Protein AF-0000000086677004 (afdb_homodimer)

Sequence (324 aa):
MQFALRPLTLDDTAAVHDWACLPESRRYQAWGPNTYEQTEEYVRAAVAAPPDRYVFGVLVGGQVVGSAELKLHGPSTGEIAYAVHPRVWGQGVATAAARELLRVGFSVYGRHRVFGTCDPRNVASAAVLRKVGMRYEGRMRGTAYIRDGWRDSDLYAILVDDMQFALRPLTLDDTAAVHDWACLPESRRYQAWGPNTYEQTEEYVRAAVAAPPDRYVFGVLVGGQVVGSAELKLHGPSTGEIAYAVHPRVWGQGVATAAARELLRVGFSVYGRHRVFGTCDPRNVASAAVLRKVGMRYEGRMRGTAYIRDGWRDSDLYAILVDD

Solvent-accessible surface area (backbone atoms only — not comparable to full-atom values): 17124 Å² total; per-residue (Å²): 134,58,70,50,74,42,72,49,52,76,87,43,32,67,50,52,33,69,30,46,42,32,62,80,65,20,71,81,37,74,49,63,56,35,50,69,68,53,31,43,52,49,41,51,49,44,61,64,39,56,98,48,42,47,40,25,28,30,25,52,75,83,36,54,45,31,38,37,33,44,33,52,52,79,81,40,31,31,36,48,50,71,50,61,29,74,90,50,61,94,67,54,54,67,42,53,50,51,45,50,48,49,47,43,37,38,72,72,65,53,23,48,24,39,32,38,70,40,43,75,84,40,57,67,59,51,51,37,46,45,71,68,62,27,41,81,32,35,54,42,74,54,72,42,68,33,94,92,37,69,32,47,28,33,34,31,34,40,48,68,86,105,133,57,72,51,76,43,72,49,50,76,85,42,33,66,50,51,32,70,30,45,42,31,62,79,66,21,71,83,38,74,49,62,54,35,50,70,67,53,32,43,52,49,41,51,47,44,61,64,39,57,95,49,43,45,43,24,28,31,24,52,76,84,36,56,44,33,38,36,34,45,35,51,52,77,81,41,32,30,37,49,51,71,50,62,28,74,90,50,60,94,67,56,53,66,42,53,50,52,44,50,48,50,48,45,38,38,71,73,64,52,22,47,23,38,31,37,68,39,42,76,84,39,57,69,60,50,50,38,47,45,72,67,62,28,41,80,32,35,54,42,74,54,73,42,68,34,94,92,37,70,32,47,29,33,35,31,33,39,46,67,86,106

pLDDT: mean 97.08, std 3.07, range [69.94, 98.94]

Organism: NCBI:txid175570

Nearest PDB structures (foldseek):
  8fv0-assembly1_C  TM=8.745E-01  e=8.301E-14  Staphylococcus aureus
  6vfn-assembly1_A  TM=8.658E-01  e=5.715E-14  Bacillus thuringiensis
  5ix3-assembly1_A  TM=8.289E-01  e=4.187E-14  Staphylococcus aureus
  2zw7-assembly1_B  TM=9.006E-01  e=1.545E-12  Streptomyces verticillus
  3pzj-assembly1_B  TM=8.737E-01  e=1.364E-12  Chromobacterium violaceum

Radius of gyration: 21.81 Å; Cα contacts (8 Å, |Δi|>4): 685; chains: 2; bounding box: 34×59×50 Å

Structure (mmCIF, N/CA/C/O backbone):
data_AF-0000000086677004-model_v1
#
loop_
_entity.id
_entity.type
_entity.pdbx_description
1 polymer N-acetyltransferase
#
loop_
_atom_site.group_PDB
_atom_site.id
_atom_site.type_symbol
_atom_site.label_atom_id
_atom_site.label_alt_id
_atom_site.label_comp_id
_atom_site.label_asym_id
_atom_site.label_entity_id
_atom_site.label_seq_id
_atom_site.pdbx_PDB_ins_code
_atom_site.Cartn_x
_atom_site.Cartn_y
_atom_site.Cartn_z
_atom_site.occupancy
_atom_site.B_iso_or_equiv
_atom_site.auth_seq_id
_atom_site.auth_comp_id
_atom_site.auth_asym_id
_atom_site.auth_atom_id
_atom_site.pdbx_PDB_model_num
ATOM 1 N N . MET A 1 1 ? -3.699 22.734 26.75 1 70 1 MET A N 1
ATOM 2 C CA . MET A 1 1 ? -4.203 23.094 25.422 1 70 1 MET A CA 1
ATOM 3 C C . MET A 1 1 ? -5.312 22.141 25 1 70 1 MET A C 1
ATOM 5 O O . MET A 1 1 ? -5.23 20.938 25.234 1 70 1 MET A O 1
ATOM 9 N N . GLN A 1 2 ? -6.594 22.734 24.641 1 91.81 2 GLN A N 1
ATOM 10 C CA . GLN A 1 2 ? -7.723 21.875 24.312 1 91.81 2 GLN A CA 1
ATOM 11 C C . GLN A 1 2 ? -7.602 21.328 22.891 1 91.81 2 GLN A C 1
ATOM 13 O O . GLN A 1 2 ? -7.562 22.094 21.922 1 91.81 2 GLN A O 1
ATOM 18 N N . PHE A 1 3 ? -7.289 20.141 22.766 1 96.75 3 PHE A N 1
ATOM 19 C CA . PHE A 1 3 ? -7.105 19.422 21.516 1 96.75 3 PHE A CA 1
ATOM 20 C C . PHE A 1 3 ? -8.352 18.625 21.156 1 96.75 3 PHE A C 1
ATOM 22 O O . PHE A 1 3 ? -9 18.047 22.031 1 96.75 3 PHE A O 1
ATOM 29 N N . ALA A 1 4 ? -8.75 18.641 19.812 1 97.69 4 ALA A N 1
ATOM 30 C CA . ALA A 1 4 ? -9.852 17.797 19.359 1 97.69 4 ALA A CA 1
ATOM 31 C C . ALA A 1 4 ? -9.719 17.484 17.875 1 97.69 4 ALA A C 1
ATOM 33 O O . ALA A 1 4 ? -9.016 18.188 17.141 1 97.69 4 ALA A O 1
ATOM 34 N N . LEU A 1 5 ? -10.297 16.359 17.453 1 98.19 5 LEU A N 1
ATOM 35 C CA . LEU A 1 5 ? -10.531 16.062 16.047 1 98.19 5 LEU A CA 1
ATOM 36 C C . LEU A 1 5 ? -12.023 16.016 15.742 1 98.19 5 LEU A C 1
ATOM 38 O O . LEU A 1 5 ? -12.812 15.5 16.531 1 98.19 5 LEU A O 1
ATOM 42 N N . ARG A 1 6 ? -12.391 16.547 14.75 1 98 6 ARG A N 1
ATOM 43 C CA . ARG A 1 6 ? -13.734 16.375 14.227 1 98 6 ARG A C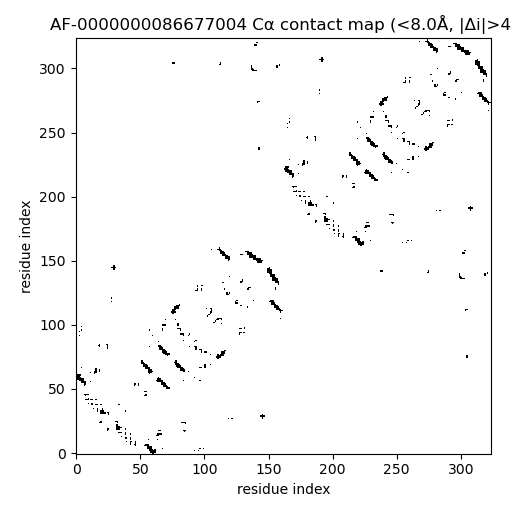A 1
ATOM 44 C C . ARG A 1 6 ? -13.734 16.375 12.703 1 98 6 ARG A C 1
ATOM 46 O O . ARG A 1 6 ? -12.797 16.875 12.078 1 98 6 ARG A O 1
ATOM 53 N N . PRO A 1 7 ? -14.758 15.812 12.102 1 98.25 7 PRO A N 1
ATOM 54 C CA . PRO A 1 7 ? -14.797 15.867 10.641 1 98.25 7 PRO A CA 1
ATOM 55 C C . PRO A 1 7 ? -14.703 17.297 10.094 1 98.25 7 PRO A C 1
ATOM 57 O O . PRO A 1 7 ? -15.266 18.219 10.688 1 98.25 7 PRO A O 1
ATOM 60 N N . LEU A 1 8 ? -14.016 17.469 9 1 98.31 8 LEU A N 1
ATOM 61 C CA . LEU A 1 8 ? -13.977 18.75 8.32 1 98.31 8 LEU A CA 1
ATOM 62 C C . LEU A 1 8 ? -15.359 19.125 7.781 1 98.31 8 LEU A C 1
ATOM 64 O O . LEU A 1 8 ? -16.141 18.25 7.398 1 98.31 8 LEU A O 1
ATOM 68 N N . THR A 1 9 ? -15.625 20.375 7.762 1 98.12 9 THR A N 1
ATOM 69 C CA . THR A 1 9 ? -16.797 20.922 7.086 1 98.12 9 THR A CA 1
ATOM 70 C C . THR A 1 9 ? -16.375 21.969 6.047 1 98.12 9 THR A C 1
ATOM 72 O O . THR A 1 9 ? -15.234 22.422 6.039 1 98.12 9 THR A O 1
ATOM 75 N N . LEU A 1 10 ? -17.297 22.281 5.199 1 98.25 10 LEU A N 1
ATOM 76 C CA . LEU A 1 10 ? -17 23.266 4.164 1 98.25 10 LEU A CA 1
ATOM 77 C C . LEU A 1 10 ? -16.625 24.609 4.781 1 98.25 10 LEU A C 1
ATOM 79 O O . LEU A 1 10 ? -15.844 25.375 4.203 1 98.25 10 LEU A O 1
ATOM 83 N N . ASP A 1 11 ? -17.062 24.859 5.98 1 98.06 11 ASP A N 1
ATOM 84 C CA . ASP A 1 11 ? -16.812 26.125 6.672 1 98.06 11 ASP A CA 1
ATOM 85 C C . ASP A 1 11 ? -15.352 26.203 7.133 1 98.06 11 ASP A C 1
ATOM 87 O O . ASP A 1 11 ? -14.875 27.281 7.516 1 98.06 11 ASP A O 1
ATOM 91 N N . ASP A 1 12 ? -14.625 25.109 6.996 1 98.56 12 ASP A N 1
ATOM 92 C CA . ASP A 1 12 ? -13.242 25.062 7.465 1 98.56 12 ASP A CA 1
ATOM 93 C C . ASP A 1 12 ? -12.281 25.5 6.363 1 98.56 12 ASP A C 1
ATOM 95 O O . ASP A 1 12 ? -11.062 25.547 6.582 1 98.56 12 ASP A O 1
ATOM 99 N N . THR A 1 13 ? -12.789 25.828 5.172 1 98.62 13 THR A N 1
ATOM 100 C CA . THR A 1 13 ? -11.945 26.047 4 1 98.62 13 THR A CA 1
ATOM 101 C C . THR A 1 13 ? -10.922 27.141 4.273 1 98.62 13 THR A C 1
ATOM 103 O O . THR A 1 13 ? -9.734 26.969 3.98 1 98.62 13 THR A O 1
ATOM 106 N N . ALA A 1 14 ? -11.328 28.234 4.859 1 98.56 14 ALA A N 1
ATOM 107 C CA . ALA A 1 14 ? -10.422 29.344 5.129 1 98.56 14 ALA A CA 1
ATOM 108 C C . ALA A 1 14 ? -9.328 28.922 6.109 1 98.56 14 ALA A C 1
ATOM 110 O O . ALA A 1 14 ? -8.156 29.266 5.914 1 98.56 14 ALA A O 1
ATOM 111 N N . ALA A 1 15 ? -9.711 28.297 7.137 1 98.38 15 ALA A N 1
ATOM 112 C CA . ALA A 1 15 ? -8.742 27.844 8.133 1 98.38 15 ALA A CA 1
ATOM 113 C C . ALA A 1 15 ? -7.75 26.859 7.523 1 98.38 15 ALA A C 1
ATOM 115 O O . ALA A 1 15 ? -6.551 26.922 7.801 1 98.38 15 ALA A O 1
ATOM 116 N N . VAL A 1 16 ? -8.25 25.953 6.688 1 98.31 16 VAL A N 1
ATOM 117 C CA . VAL A 1 16 ? -7.387 24.984 6.008 1 98.31 16 VAL A CA 1
ATOM 118 C C . VAL A 1 16 ? -6.426 25.734 5.082 1 98.31 16 VAL A C 1
ATOM 120 O O . VAL A 1 16 ? -5.234 25.406 5.035 1 98.31 16 VAL A O 1
ATOM 123 N N . HIS A 1 17 ? -6.887 26.719 4.414 1 98.38 17 HIS A N 1
ATOM 124 C CA . HIS A 1 17 ? -6.074 27.453 3.451 1 98.38 17 HIS A CA 1
ATOM 125 C C . HIS A 1 17 ? -4.941 28.203 4.148 1 98.38 17 HIS A C 1
ATOM 127 O O . HIS A 1 17 ? -3.879 28.406 3.561 1 98.38 17 HIS A O 1
ATOM 133 N N . ASP A 1 18 ? -5.145 28.562 5.426 1 97.12 18 ASP A N 1
ATOM 134 C CA . ASP A 1 18 ? -4.156 29.328 6.188 1 97.12 18 ASP A CA 1
ATOM 135 C C . ASP A 1 18 ? -2.807 28.609 6.203 1 97.12 18 ASP A C 1
ATOM 137 O O . ASP A 1 18 ? -1.758 29.25 6.246 1 97.12 18 ASP A O 1
ATOM 141 N N . TRP A 1 19 ? -2.861 27.312 6.133 1 95.38 19 TRP A N 1
ATOM 142 C CA . TRP A 1 19 ? -1.58 26.625 6.129 1 95.38 19 TRP A CA 1
ATOM 143 C C . TRP A 1 19 ? -1.32 25.969 4.777 1 95.38 19 TRP A C 1
ATOM 145 O O . TRP A 1 19 ? -0.167 25.766 4.391 1 95.38 19 TRP A O 1
ATOM 155 N N . ALA A 1 20 ? -2.367 25.609 4.039 1 97.12 20 ALA A N 1
ATOM 156 C CA . ALA A 1 20 ? -2.217 24.906 2.762 1 97.12 20 ALA A CA 1
ATOM 157 C C . ALA A 1 20 ? -1.586 25.828 1.712 1 97.12 20 ALA A C 1
ATOM 159 O O . ALA A 1 20 ? -1.09 25.344 0.687 1 97.12 20 ALA A O 1
ATOM 160 N N . CYS A 1 21 ? -1.641 27.141 1.989 1 97.12 21 CYS A N 1
ATOM 161 C CA . CYS A 1 21 ? -1.099 28.109 1.031 1 97.12 21 CYS A CA 1
ATOM 162 C C . CYS A 1 21 ? 0.357 28.422 1.346 1 97.12 21 CYS A C 1
ATOM 164 O O . CYS A 1 21 ? 1.011 29.156 0.602 1 97.12 21 CYS A O 1
ATOM 166 N N . LEU A 1 22 ? 0.868 27.938 2.418 1 96.88 22 LEU A N 1
ATOM 167 C CA . LEU A 1 22 ? 2.217 28.266 2.861 1 96.88 22 LEU A CA 1
ATOM 168 C C . LEU A 1 22 ? 3.248 27.359 2.189 1 96.88 22 LEU A C 1
ATOM 170 O O . LEU A 1 22 ? 3.098 26.141 2.184 1 96.88 22 LEU A O 1
ATOM 174 N N . PRO A 1 23 ? 4.281 27.938 1.686 1 94.75 23 PRO A N 1
ATOM 175 C CA . PRO A 1 23 ? 5.34 27.125 1.077 1 94.75 23 PRO A CA 1
ATOM 176 C C . PRO A 1 23 ? 5.965 26.141 2.059 1 94.75 23 PRO A C 1
ATOM 178 O O . PRO A 1 23 ? 6.359 25.047 1.664 1 94.75 23 PRO A O 1
ATOM 181 N N . GLU A 1 24 ? 6.074 26.5 3.283 1 93.44 24 GLU A N 1
ATOM 182 C CA . GLU A 1 24 ? 6.668 25.656 4.305 1 93.44 24 GLU A CA 1
ATOM 183 C C . GLU A 1 24 ? 5.871 24.359 4.473 1 93.44 24 GLU A C 1
ATOM 185 O O . GLU A 1 24 ? 6.445 23.281 4.676 1 93.44 24 GLU A O 1
ATOM 190 N N . SER A 1 25 ? 4.535 24.5 4.379 1 92.69 25 SER A N 1
ATOM 191 C CA . SER A 1 25 ? 3.656 23.344 4.566 1 92.69 25 SER A CA 1
ATOM 192 C C . SER A 1 25 ? 3.789 22.359 3.416 1 92.69 25 SER A C 1
ATOM 194 O O . SER A 1 25 ? 3.562 21.156 3.594 1 92.69 25 SER A O 1
ATOM 196 N N . ARG A 1 26 ? 4.207 22.797 2.336 1 89.81 26 ARG A N 1
ATOM 197 C CA . ARG A 1 26 ? 4.199 22 1.112 1 89.81 26 ARG A CA 1
ATOM 198 C C . ARG A 1 26 ? 5.57 21.391 0.849 1 89.81 26 ARG A C 1
ATOM 200 O O . ARG A 1 26 ? 5.738 20.609 -0.092 1 89.81 26 ARG A O 1
ATOM 207 N N . ARG A 1 27 ? 6.527 21.656 1.59 1 91 27 ARG A N 1
ATOM 208 C CA . ARG A 1 27 ? 7.922 21.344 1.289 1 91 27 ARG A CA 1
ATOM 209 C C . ARG A 1 27 ? 8.07 19.891 0.866 1 91 27 ARG A C 1
ATOM 211 O O . ARG A 1 27 ? 8.773 19.578 -0.104 1 91 27 ARG A O 1
ATOM 218 N N . TYR A 1 28 ? 7.434 19.031 1.51 1 92.88 28 TYR A N 1
ATOM 219 C CA . TYR A 1 28 ? 7.613 17.609 1.24 1 92.88 28 TYR A CA 1
ATOM 220 C C . TYR A 1 28 ? 6.336 16.984 0.68 1 92.88 28 TYR A C 1
ATOM 222 O O . TYR A 1 28 ? 6.176 15.766 0.678 1 92.88 28 TYR A O 1
ATOM 230 N N . GLN A 1 29 ? 5.434 17.844 0.301 1 92.81 29 GLN A N 1
ATOM 231 C CA . GLN A 1 29 ? 4.129 17.375 -0.143 1 92.81 29 GLN A CA 1
ATOM 232 C C . GLN A 1 29 ? 4.012 17.422 -1.664 1 92.81 29 GLN A C 1
ATOM 234 O O . GLN A 1 29 ? 4.691 18.219 -2.318 1 92.81 29 GLN A O 1
ATOM 239 N N . ALA A 1 30 ? 3.141 16.609 -2.201 1 90.94 30 ALA A N 1
ATOM 240 C CA . ALA A 1 30 ? 2.883 16.578 -3.639 1 90.94 30 ALA A CA 1
ATOM 241 C C . ALA A 1 30 ? 1.909 17.672 -4.043 1 90.94 30 ALA A C 1
ATOM 243 O O . ALA A 1 30 ? 1.642 17.875 -5.23 1 90.94 30 ALA A O 1
ATOM 244 N N . TRP A 1 31 ? 1.447 18.406 -3.035 1 90.69 31 TRP A N 1
ATOM 245 C CA . TRP A 1 31 ? 0.466 19.453 -3.295 1 90.69 31 TRP A CA 1
ATOM 246 C C . TRP A 1 31 ? 1 20.812 -2.869 1 90.69 31 TRP A C 1
ATOM 248 O O . TRP A 1 31 ? 1.98 20.906 -2.125 1 90.69 31 TRP A O 1
ATOM 258 N N . GLY A 1 32 ? 0.319 21.797 -3.416 1 89.19 32 GLY A N 1
ATOM 259 C CA . GLY A 1 32 ? 0.535 23.156 -2.939 1 89.19 32 GLY A CA 1
ATOM 260 C C . GLY A 1 32 ? 1.744 23.812 -3.564 1 89.19 32 GLY A C 1
ATOM 261 O O . GLY A 1 32 ? 2.402 23.234 -4.43 1 89.19 32 GLY A O 1
ATOM 262 N N . PRO A 1 33 ? 2.002 24.969 -2.957 1 95.12 33 PRO A N 1
ATOM 263 C CA . PRO A 1 33 ? 1.089 25.828 -2.195 1 95.12 33 PRO A CA 1
ATOM 264 C C . PRO A 1 33 ? -0.239 26.047 -2.912 1 95.12 33 PRO A C 1
ATOM 266 O O . PRO A 1 33 ? -0.252 26.453 -4.078 1 95.12 33 PRO A O 1
ATOM 269 N N . ASN A 1 34 ? -1.269 25.844 -2.156 1 97.5 34 ASN A N 1
ATOM 270 C CA . ASN A 1 34 ? -2.59 25.844 -2.775 1 97.5 34 ASN A CA 1
ATOM 271 C C . ASN A 1 34 ? -3.104 27.266 -2.996 1 97.5 34 ASN A C 1
ATOM 273 O O . ASN A 1 34 ? -2.896 28.141 -2.158 1 97.5 34 ASN A O 1
ATOM 277 N N . THR A 1 35 ? -3.76 27.484 -4.113 1 98.12 35 THR A N 1
ATOM 278 C CA . THR A 1 35 ? -4.691 28.609 -4.215 1 98.12 35 THR A CA 1
ATOM 279 C C . THR A 1 35 ? -5.926 28.375 -3.35 1 98.12 35 THR A C 1
ATOM 281 O O . THR A 1 35 ? -6.129 27.266 -2.846 1 98.12 35 THR A O 1
ATOM 284 N N . TYR A 1 36 ? -6.637 29.453 -3.137 1 98.31 36 TYR A N 1
ATOM 285 C CA . TYR A 1 36 ? -7.852 29.266 -2.352 1 98.31 36 TYR A CA 1
ATOM 286 C C . TYR A 1 36 ? -8.789 28.266 -3.014 1 98.31 36 TYR A C 1
ATOM 288 O O . TYR A 1 36 ? -9.406 27.438 -2.336 1 98.31 36 TYR A O 1
ATOM 296 N N . GLU A 1 37 ? -8.852 28.344 -4.367 1 98.38 37 GLU A N 1
ATOM 297 C CA . GLU A 1 37 ? -9.695 27.422 -5.133 1 98.38 37 GLU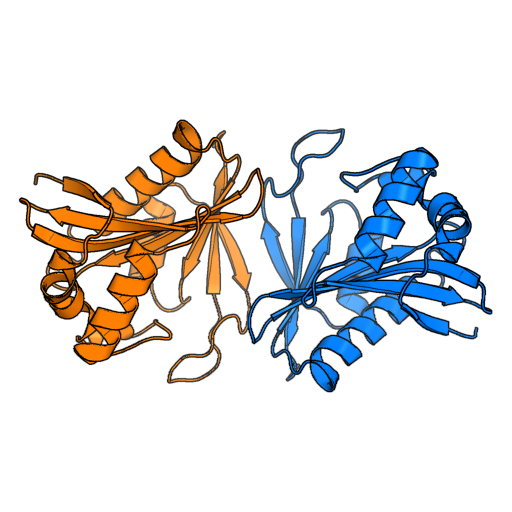 A CA 1
ATOM 298 C C . GLU A 1 37 ? -9.242 25.969 -4.945 1 98.38 37 GLU A C 1
ATOM 300 O O . GLU A 1 37 ? -10.07 25.078 -4.789 1 98.38 37 GLU A O 1
ATOM 305 N N . GLN A 1 38 ? -8.016 25.766 -4.961 1 98.06 38 GLN A N 1
ATOM 306 C CA . GLN A 1 38 ? -7.465 24.422 -4.75 1 98.06 38 GLN A CA 1
ATOM 307 C C . GLN A 1 38 ? -7.781 23.922 -3.346 1 98.06 38 GLN A C 1
ATOM 309 O O . GLN A 1 38 ? -8.07 22.734 -3.158 1 98.06 38 GLN A O 1
ATOM 314 N N . THR A 1 39 ? -7.684 24.797 -2.357 1 98.44 39 THR A N 1
ATOM 315 C CA . THR A 1 39 ? -8.047 24.438 -0.995 1 98.44 39 THR A CA 1
ATOM 316 C C . THR A 1 39 ? -9.531 24.094 -0.909 1 98.44 39 THR A C 1
ATOM 318 O O . THR A 1 39 ? -9.906 23.109 -0.26 1 98.44 39 THR A O 1
ATOM 321 N N . GLU A 1 40 ? -10.312 24.891 -1.552 1 98.5 40 GLU A N 1
ATOM 322 C CA . GLU A 1 40 ? -11.75 24.609 -1.592 1 98.5 40 GLU A CA 1
ATOM 323 C C . GLU A 1 40 ? -12.023 23.219 -2.172 1 98.5 40 GLU A C 1
ATOM 325 O O . GLU A 1 40 ? -12.844 22.469 -1.634 1 98.5 40 GLU A O 1
ATOM 330 N N . GLU A 1 41 ? -11.375 22.938 -3.236 1 98.31 41 GLU A N 1
ATOM 331 C CA . GLU A 1 41 ? -11.531 21.641 -3.871 1 98.31 41 GLU A CA 1
ATOM 332 C C . GLU A 1 41 ? -11.125 20.5 -2.926 1 98.31 41 GLU A C 1
ATOM 334 O O . GLU A 1 41 ? -11.797 19.469 -2.857 1 98.31 41 GLU A O 1
ATOM 339 N N . TYR A 1 42 ? -10.094 20.703 -2.277 1 97.88 42 TYR A N 1
ATOM 340 C CA . TYR A 1 42 ? -9.625 19.719 -1.316 1 97.88 42 TYR A CA 1
ATOM 341 C C . TYR A 1 42 ? -10.664 19.484 -0.224 1 97.88 42 TYR A C 1
ATOM 343 O O . TYR A 1 42 ? -11.008 18.344 0.077 1 97.88 42 TYR A O 1
ATOM 351 N N . VAL A 1 43 ? -11.102 20.578 0.381 1 98.69 43 VAL A N 1
ATOM 352 C CA . VAL A 1 43 ? -12.039 20.469 1.489 1 98.69 43 VAL A CA 1
ATOM 353 C C . VAL A 1 43 ? -13.336 19.828 1.005 1 98.69 43 VAL A C 1
ATOM 355 O O . VAL A 1 43 ? -13.906 18.969 1.689 1 98.69 43 VAL A O 1
ATOM 358 N N . ARG A 1 44 ? -13.781 20.219 -0.155 1 98.62 44 ARG A N 1
ATOM 359 C CA . ARG A 1 44 ? -14.969 19.609 -0.735 1 98.62 44 ARG A CA 1
ATOM 360 C C . ARG A 1 44 ? -14.789 18.094 -0.907 1 98.62 44 ARG A C 1
ATOM 362 O O . ARG A 1 44 ? -15.68 17.312 -0.564 1 98.62 44 ARG A O 1
ATOM 369 N N . ALA A 1 45 ? -13.688 17.703 -1.421 1 98.12 45 ALA A N 1
ATOM 370 C CA . ALA A 1 45 ? -13.391 16.281 -1.616 1 98.12 45 ALA A CA 1
ATOM 371 C C . ALA A 1 45 ? -13.32 15.555 -0.281 1 98.12 45 ALA A C 1
ATOM 373 O O . ALA A 1 45 ? -13.75 14.398 -0.177 1 98.12 45 ALA A O 1
ATOM 374 N N . ALA A 1 46 ? -12.758 16.234 0.725 1 98.06 46 ALA A N 1
ATOM 375 C CA . ALA A 1 46 ? -12.641 15.648 2.059 1 98.06 46 ALA A CA 1
ATOM 376 C C . ALA A 1 46 ? -14.008 15.414 2.682 1 98.06 46 ALA A C 1
ATOM 378 O O . ALA A 1 46 ? -14.258 14.359 3.268 1 98.06 46 ALA A O 1
ATOM 379 N N . VAL A 1 47 ? -14.844 16.359 2.531 1 98.06 47 VAL A N 1
ATOM 380 C CA . VAL A 1 47 ? -16.188 16.297 3.096 1 98.06 47 VAL A CA 1
ATOM 381 C C . VAL A 1 47 ? -17 15.227 2.37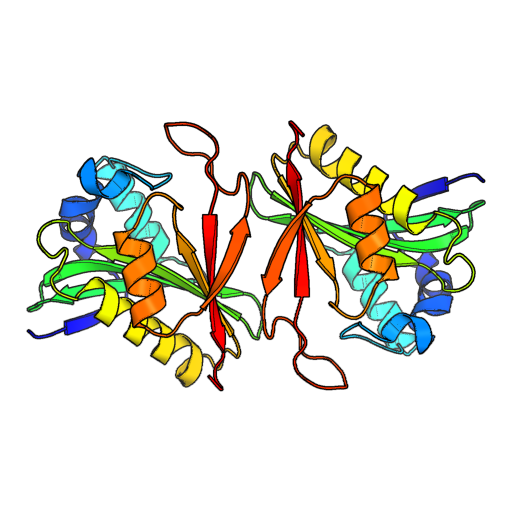9 1 98.06 47 VAL A C 1
ATOM 383 O O . VAL A 1 47 ? -17.812 14.539 2.998 1 98.06 47 VAL A O 1
ATOM 386 N N . ALA A 1 48 ? -16.719 15.031 1.135 1 98 48 ALA A N 1
ATOM 387 C CA . ALA A 1 48 ? -17.453 14.086 0.312 1 98 48 ALA A CA 1
ATOM 388 C C . ALA A 1 48 ? -16.688 12.773 0.163 1 98 48 ALA A C 1
ATOM 390 O O . ALA A 1 48 ? -16.938 12 -0.77 1 98 48 ALA A O 1
ATOM 391 N N . ALA A 1 49 ? -15.773 12.523 1.003 1 97.06 49 ALA A N 1
ATOM 392 C CA . ALA A 1 49 ? -14.867 11.383 0.869 1 97.06 49 ALA A CA 1
ATOM 393 C C . ALA A 1 49 ? -15.633 10.062 0.948 1 97.06 49 ALA A C 1
ATOM 395 O O . ALA A 1 49 ? -16.656 9.977 1.624 1 97.06 49 ALA A O 1
ATOM 396 N N . PRO A 1 50 ? -15.141 9.07 0.24 1 96 50 PRO A N 1
ATOM 397 C CA . PRO A 1 50 ? -15.758 7.75 0.373 1 96 50 PRO A CA 1
ATOM 398 C C . PRO A 1 50 ? -15.625 7.18 1.784 1 96 50 PRO A C 1
ATOM 400 O O . PRO A 1 50 ? -14.867 7.707 2.602 1 96 50 PRO A O 1
ATOM 403 N N . PRO A 1 51 ? -16.359 6.121 2.08 1 95.94 51 PRO A N 1
ATOM 404 C CA . PRO A 1 51 ? -16.469 5.625 3.453 1 95.94 51 PRO A CA 1
ATOM 405 C C . PRO A 1 51 ? -15.156 5.043 3.98 1 95.94 51 PRO A C 1
ATOM 407 O O . PRO A 1 51 ? -15.047 4.75 5.172 1 95.94 51 PRO A O 1
ATOM 410 N N . ASP A 1 52 ? -14.156 4.844 3.143 1 97.25 52 ASP A N 1
ATOM 411 C CA . ASP A 1 52 ? -12.883 4.305 3.609 1 97.25 52 ASP A CA 1
ATOM 412 C C . ASP A 1 52 ? -11.859 5.414 3.814 1 97.25 52 ASP A C 1
ATOM 414 O O . ASP A 1 52 ? -10.68 5.145 4.047 1 97.25 52 ASP A O 1
ATOM 418 N N . ARG A 1 53 ? -12.297 6.648 3.676 1 98.38 53 ARG A N 1
ATOM 419 C CA . ARG A 1 53 ? -11.438 7.812 3.85 1 98.38 53 ARG A CA 1
ATOM 420 C C . ARG A 1 53 ? -12.062 8.82 4.809 1 98.38 53 ARG A C 1
ATOM 422 O O . ARG A 1 53 ? -13.109 9.398 4.508 1 98.38 53 ARG A O 1
ATOM 429 N N . TYR A 1 54 ? -11.406 9.055 5.953 1 98.5 54 TYR A N 1
ATOM 430 C CA . TYR A 1 54 ? -11.891 9.969 6.98 1 98.5 54 TYR A CA 1
ATOM 431 C C . TYR A 1 54 ? -10.93 11.141 7.16 1 98.5 54 TYR A C 1
ATOM 433 O O . TYR A 1 54 ? -9.758 10.953 7.477 1 98.5 54 TYR A O 1
ATOM 441 N N . VAL A 1 55 ? -11.438 12.336 6.965 1 98.69 55 VAL A N 1
ATOM 442 C CA . VAL A 1 55 ? -10.617 13.531 7.082 1 98.69 55 VAL A CA 1
ATOM 443 C C . VAL A 1 55 ? -11.148 14.414 8.211 1 98.69 55 VAL A C 1
ATOM 445 O O . VAL A 1 55 ? -12.336 14.773 8.227 1 98.69 55 VAL A O 1
ATOM 448 N N . PHE A 1 56 ? -10.273 14.758 9.086 1 98.69 56 PHE A N 1
ATOM 449 C CA . PHE A 1 56 ? -10.617 15.523 10.281 1 98.69 56 PHE A CA 1
ATOM 450 C C . PHE A 1 56 ? -9.906 16.875 10.273 1 98.69 56 PHE A C 1
ATOM 452 O O . PHE A 1 56 ? -8.797 17 9.758 1 98.69 56 PHE A O 1
ATOM 459 N N . GLY A 1 57 ? -10.602 17.844 10.828 1 98.69 57 GLY A N 1
ATOM 460 C CA . GLY A 1 57 ? -9.898 19.031 11.289 1 98.69 57 GLY A CA 1
ATOM 461 C C . GLY A 1 57 ? -9.211 18.828 12.625 1 98.69 57 GLY A C 1
ATOM 462 O O . GLY A 1 57 ? -9.773 18.203 13.531 1 98.69 57 GLY A O 1
ATOM 463 N N . VAL A 1 58 ? -7.996 19.297 12.664 1 98.75 58 VAL A N 1
ATOM 464 C CA . VAL A 1 58 ? -7.262 19.328 13.93 1 98.75 58 VAL A CA 1
ATOM 465 C C . VAL A 1 58 ? -7.512 20.656 14.633 1 98.75 58 VAL A C 1
ATOM 467 O O . VAL A 1 58 ? -7.141 21.719 14.125 1 98.75 58 VAL A O 1
ATOM 470 N N . LEU A 1 59 ? -8.094 20.562 15.836 1 98.44 59 LEU A N 1
ATOM 471 C CA . LEU A 1 59 ? -8.477 21.781 16.531 1 98.44 59 LEU A CA 1
ATOM 472 C C . LEU A 1 59 ? -7.629 21.969 17.797 1 98.44 59 LEU A C 1
ATOM 474 O O . LEU A 1 59 ? -7.414 21.016 18.547 1 98.44 59 LEU A O 1
ATOM 478 N N . VAL A 1 60 ? -7.102 23.109 17.891 1 97.56 60 VAL A N 1
ATOM 479 C CA . VAL A 1 60 ? -6.469 23.578 19.125 1 97.56 60 VAL A CA 1
ATOM 480 C C . VAL A 1 60 ? -7.148 24.859 19.594 1 97.56 60 VAL A C 1
ATOM 482 O O . VAL A 1 60 ? -7.234 25.828 18.859 1 97.56 60 VAL A O 1
ATOM 485 N N . GLY A 1 61 ? -7.676 24.844 20.797 1 95.88 61 GLY A N 1
ATOM 486 C CA . GLY A 1 61 ? -8.406 26 21.297 1 95.88 61 GLY A CA 1
ATOM 487 C C . GLY A 1 61 ? -9.617 26.344 20.453 1 95.88 61 GLY A C 1
ATOM 488 O O . GLY A 1 61 ? -9.898 27.516 20.219 1 95.88 61 GLY A O 1
ATOM 489 N N . GLY A 1 62 ? -10.164 25.328 19.812 1 95.69 62 GLY A N 1
ATOM 490 C CA . GLY A 1 62 ? -11.383 25.516 19.031 1 95.69 62 GLY A CA 1
ATOM 491 C C . GLY A 1 62 ? -11.109 25.953 17.609 1 95.69 62 GLY A C 1
ATOM 492 O O . GLY A 1 62 ? -12.031 26.062 16.797 1 95.69 62 GLY A O 1
ATOM 493 N N . GLN A 1 63 ? -9.836 26.172 17.328 1 96.62 63 GLN A N 1
ATOM 494 C CA . GLN A 1 63 ? -9.469 26.625 15.984 1 96.62 63 GLN A CA 1
ATOM 495 C C . GLN A 1 63 ? -8.867 25.469 15.172 1 96.62 63 GLN A C 1
ATOM 497 O O . GLN A 1 63 ? -8.062 24.703 15.688 1 96.62 63 GLN A O 1
ATOM 502 N N . VAL A 1 64 ? -9.312 25.406 13.93 1 98.38 64 VAL A N 1
ATOM 503 C CA . VAL A 1 64 ? -8.719 24.422 13.031 1 98.38 64 VAL A CA 1
ATOM 504 C C . VAL A 1 64 ? -7.312 24.859 12.633 1 98.38 64 VAL A C 1
ATOM 506 O O . VAL A 1 64 ? -7.133 25.891 12 1 98.38 64 VAL A O 1
ATOM 509 N N . VAL A 1 65 ? -6.348 24.062 13.016 1 98.19 65 VAL A N 1
ATOM 510 C CA . VAL A 1 65 ? -4.957 24.422 12.766 1 98.19 65 VAL A CA 1
ATOM 511 C C . VAL A 1 65 ? -4.277 23.344 11.922 1 98.19 65 VAL A C 1
ATOM 513 O O . VAL A 1 65 ? -3.053 23.328 11.797 1 98.19 65 VAL A O 1
ATOM 516 N N . GLY A 1 66 ? -5.023 22.359 11.375 1 98.06 66 GLY A N 1
ATOM 517 C CA . GLY A 1 66 ? -4.492 21.281 10.57 1 98.06 66 GLY A CA 1
ATOM 518 C C . GLY A 1 66 ? -5.559 20.297 10.102 1 98.06 66 GLY A C 1
ATOM 519 O O . GLY A 1 66 ? -6.754 20.531 10.305 1 98.06 66 GLY A O 1
ATOM 520 N N . SER A 1 67 ? -5.109 19.312 9.445 1 98.25 67 SER A N 1
ATOM 521 C CA . SER A 1 67 ? -5.961 18.203 9.047 1 98.25 67 SER A CA 1
ATOM 522 C C . SER A 1 67 ? -5.293 16.859 9.344 1 98.25 67 SER A C 1
ATOM 524 O O . SER A 1 67 ? -4.062 16.781 9.406 1 98.25 67 SER A O 1
ATOM 526 N N . ALA A 1 68 ? -6.078 15.898 9.641 1 98.62 68 ALA A N 1
ATOM 527 C CA . ALA A 1 68 ? -5.668 14.516 9.898 1 98.62 68 ALA A CA 1
ATOM 528 C C . ALA A 1 68 ? -6.543 13.531 9.125 1 98.62 68 ALA A C 1
ATOM 530 O O . ALA A 1 68 ? -7.758 13.727 9.016 1 98.62 68 ALA A O 1
ATOM 531 N N . GLU A 1 69 ? -5.922 12.523 8.609 1 98.81 69 GLU A N 1
ATOM 532 C CA . GLU A 1 69 ? -6.652 11.594 7.75 1 98.81 69 GLU A CA 1
ATOM 533 C C . GLU A 1 69 ? -6.383 10.148 8.156 1 98.81 69 GLU A C 1
ATOM 535 O O . GLU A 1 69 ? -5.246 9.781 8.445 1 98.81 69 GLU A O 1
ATOM 540 N N . LEU A 1 70 ? -7.441 9.344 8.273 1 98.88 70 LEU A N 1
ATOM 541 C CA . LEU A 1 70 ? -7.41 7.887 8.375 1 98.88 70 LEU A CA 1
ATOM 542 C C . LEU A 1 70 ? -8 7.238 7.129 1 98.88 70 LEU A C 1
ATOM 544 O O . LEU A 1 70 ? -9.18 7.422 6.828 1 98.88 70 LEU A O 1
ATOM 548 N N . LYS A 1 71 ? -7.195 6.566 6.379 1 98.75 71 LYS A N 1
ATOM 549 C CA . LYS A 1 71 ? -7.645 5.801 5.223 1 98.75 71 LYS A CA 1
ATOM 550 C C . LYS A 1 71 ? -7.625 4.301 5.508 1 98.75 71 LYS A C 1
ATOM 552 O O . LYS A 1 71 ? -6.625 3.771 6 1 98.75 71 LYS A O 1
ATOM 557 N N . LEU A 1 72 ? -8.727 3.68 5.262 1 98.44 72 LEU A N 1
ATOM 558 C CA . LEU A 1 72 ? -8.828 2.244 5.508 1 98.44 72 LEU A CA 1
ATOM 559 C C . LEU A 1 72 ? -8.469 1.454 4.25 1 98.44 72 LEU A C 1
ATOM 561 O O . LEU A 1 72 ? -8.977 1.748 3.166 1 98.44 72 LEU A O 1
ATOM 565 N N . HIS A 1 73 ? -7.539 0.533 4.398 1 96.44 73 HIS A N 1
ATOM 566 C CA . HIS A 1 73 ? -7.141 -0.398 3.35 1 96.44 73 HIS A CA 1
ATOM 567 C C . HIS A 1 73 ? -7.617 -1.814 3.66 1 96.44 73 HIS A C 1
ATOM 569 O O . HIS A 1 73 ? -6.969 -2.537 4.422 1 96.44 73 HIS A O 1
ATOM 575 N N . GLY A 1 74 ? -8.703 -2.221 2.996 1 93.81 74 GLY A N 1
ATOM 576 C CA . GLY A 1 74 ? -9.25 -3.533 3.307 1 93.81 74 GLY A CA 1
ATOM 577 C C . GLY A 1 74 ? -9.734 -3.652 4.738 1 93.81 74 GLY A C 1
ATOM 578 O O . GLY A 1 74 ? -10.086 -2.65 5.367 1 93.81 74 GLY A O 1
ATOM 579 N N . PRO A 1 75 ? -9.766 -4.895 5.199 1 94.81 75 PRO A N 1
ATOM 580 C CA . PRO A 1 75 ? -10.398 -5.129 6.5 1 94.81 75 PRO A CA 1
ATOM 581 C C . PRO A 1 75 ? -9.422 -4.965 7.664 1 94.81 75 PRO A C 1
ATOM 583 O O . PRO A 1 75 ? -9.844 -4.902 8.82 1 94.81 75 PRO A O 1
ATOM 586 N N . SER A 1 76 ? -8.172 -4.848 7.426 1 97.75 76 SER A N 1
ATOM 587 C CA . SER A 1 76 ? -7.281 -5.043 8.562 1 97.75 76 SER A CA 1
ATOM 588 C C . SER A 1 76 ? -6.301 -3.883 8.703 1 97.75 76 SER A C 1
ATOM 590 O O . SER A 1 76 ? -5.629 -3.754 9.727 1 97.75 76 SER A O 1
ATOM 592 N N . THR A 1 77 ? -6.262 -3.014 7.707 1 98.62 77 THR A N 1
ATOM 593 C CA . THR A 1 77 ? -5.148 -2.068 7.695 1 98.62 77 THR A CA 1
ATOM 594 C C . THR A 1 77 ? -5.66 -0.635 7.57 1 98.62 77 THR A C 1
ATOM 596 O O . THR A 1 77 ? -6.582 -0.364 6.801 1 98.62 77 THR A O 1
ATOM 599 N N . GLY A 1 78 ? -5.125 0.265 8.359 1 98.81 78 GLY A N 1
ATOM 600 C CA . GLY A 1 78 ? -5.336 1.698 8.227 1 98.81 78 GLY A CA 1
ATOM 601 C C . GLY A 1 78 ? -4.07 2.457 7.879 1 98.81 78 GLY A C 1
ATOM 602 O O . GLY A 1 78 ? -2.961 1.978 8.133 1 98.81 78 GLY A O 1
ATOM 603 N N . GLU A 1 79 ? -4.211 3.596 7.27 1 98.94 79 GLU A N 1
ATOM 604 C CA . GLU A 1 79 ? -3.148 4.551 6.961 1 98.94 79 GLU A CA 1
ATOM 605 C C . GLU A 1 79 ? -3.449 5.922 7.559 1 98.94 79 GLU A C 1
ATOM 607 O O . GLU A 1 79 ? -4.574 6.414 7.461 1 98.94 79 GLU A O 1
ATOM 612 N N . ILE A 1 80 ? -2.465 6.52 8.188 1 98.88 80 ILE A N 1
ATOM 613 C CA . ILE A 1 80 ? -2.715 7.824 8.789 1 98.88 80 ILE A CA 1
ATOM 614 C C . ILE A 1 80 ? -1.847 8.883 8.109 1 98.88 80 ILE A C 1
ATOM 616 O O . ILE A 1 80 ? -0.757 8.57 7.613 1 98.88 80 ILE A O 1
ATOM 620 N N . ALA A 1 81 ? -2.299 10.078 8.031 1 98.25 81 ALA A N 1
ATOM 621 C CA . ALA A 1 81 ? -1.617 11.281 7.551 1 98.25 81 ALA A CA 1
ATOM 622 C C . ALA A 1 81 ? -2.111 12.523 8.289 1 98.25 81 ALA A C 1
ATOM 624 O O . ALA A 1 81 ? -3.227 12.539 8.812 1 98.25 81 ALA A O 1
ATOM 625 N N . TYR A 1 82 ? -1.27 13.523 8.344 1 97.38 82 TYR A N 1
ATOM 626 C CA . TYR A 1 82 ? -1.656 14.773 8.984 1 97.38 82 TYR A CA 1
ATOM 627 C C . TYR A 1 82 ? -0.786 15.922 8.508 1 97.38 82 TYR A C 1
ATOM 629 O O . TYR A 1 82 ? 0.351 15.719 8.078 1 97.38 82 TYR A O 1
ATOM 637 N N . ALA A 1 83 ? -1.316 17.047 8.516 1 96.38 83 ALA A N 1
ATOM 638 C CA . ALA A 1 83 ? -0.67 18.328 8.258 1 96.38 83 ALA A CA 1
ATOM 639 C C . ALA A 1 83 ? -1.171 19.406 9.227 1 96.38 83 ALA A C 1
ATOM 641 O O . ALA A 1 83 ? -2.379 19.578 9.398 1 96.38 83 ALA A O 1
ATOM 642 N N . VAL A 1 84 ? -0.242 20.062 9.859 1 97.06 84 VAL A N 1
ATOM 643 C CA . VAL A 1 84 ? -0.646 21.094 10.805 1 97.06 84 VAL A CA 1
ATOM 644 C C . VAL A 1 84 ? 0.033 22.422 10.438 1 97.06 84 VAL A C 1
ATOM 646 O O . VAL A 1 84 ? 1.105 22.422 9.836 1 97.06 84 VAL A O 1
ATOM 649 N N . HIS A 1 85 ? -0.561 23.469 10.82 1 97.31 85 HIS A N 1
ATOM 650 C CA . HIS A 1 85 ? -0.035 24.812 10.602 1 97.31 85 HIS A CA 1
ATOM 651 C C . HIS A 1 85 ? 1.365 24.969 11.188 1 97.31 85 HIS A C 1
ATOM 653 O O . HIS A 1 85 ? 1.608 24.562 12.328 1 97.31 85 HIS A O 1
ATOM 659 N N . PRO A 1 86 ? 2.252 25.578 10.398 1 96.88 86 PRO A N 1
ATOM 660 C CA . PRO A 1 86 ? 3.621 25.75 10.891 1 96.88 86 PRO A CA 1
ATOM 661 C C . PRO A 1 86 ? 3.674 26.484 12.227 1 96.88 86 PRO A C 1
ATOM 663 O O . PRO A 1 86 ? 4.582 26.25 13.031 1 96.88 86 PRO A O 1
ATOM 666 N N . ARG A 1 87 ? 2.732 27.281 12.516 1 96.06 87 ARG A N 1
ATOM 667 C CA . ARG A 1 87 ? 2.752 28.078 13.734 1 96.06 87 ARG A CA 1
ATOM 668 C C . ARG A 1 87 ? 2.621 27.203 14.977 1 96.06 87 ARG A C 1
ATOM 670 O O . ARG A 1 87 ? 2.891 27.641 16.094 1 96.06 87 ARG A O 1
ATOM 677 N N . VAL A 1 88 ? 2.178 25.969 14.836 1 96.19 88 VAL A N 1
ATOM 678 C CA . VAL A 1 88 ? 2.004 25.094 15.992 1 96.19 88 VAL A CA 1
ATOM 679 C C . VAL A 1 88 ? 3 23.938 15.914 1 96.19 88 VAL A C 1
ATOM 681 O O . VAL A 1 88 ? 2.865 22.953 16.641 1 96.19 88 VAL A O 1
ATOM 684 N N . TRP A 1 89 ? 3.971 24.016 15 1 95.31 89 TRP A N 1
ATOM 685 C CA . TRP A 1 89 ? 5.02 23 14.945 1 95.31 89 TRP A CA 1
ATOM 686 C C . TRP A 1 89 ? 5.809 22.969 16.25 1 95.31 89 TRP A C 1
ATOM 688 O O . TRP A 1 89 ? 6.047 24.016 16.875 1 95.31 89 TRP A O 1
ATOM 698 N N . GLY A 1 90 ? 6.184 21.766 16.609 1 94.62 90 GLY A N 1
ATOM 699 C CA . GLY A 1 90 ? 7.02 21.609 17.797 1 94.62 90 GLY A CA 1
ATOM 700 C C . GLY A 1 90 ? 6.238 21.703 19.094 1 94.62 90 GLY A C 1
ATOM 701 O O . GLY A 1 90 ? 6.828 21.797 20.172 1 94.62 90 GLY A O 1
ATOM 702 N N . GLN A 1 91 ? 4.938 21.688 18.969 1 96.06 91 GLN A N 1
ATOM 703 C CA . GLN A 1 91 ? 4.109 21.875 20.156 1 96.06 91 GLN A CA 1
ATOM 704 C C . GLN A 1 91 ? 3.334 20.594 20.484 1 96.06 91 GLN A C 1
ATOM 706 O O . GLN A 1 91 ? 2.449 20.609 21.344 1 96.06 91 GLN A O 1
ATOM 711 N N . GLY A 1 92 ? 3.557 19.531 19.766 1 97.31 92 GLY A N 1
ATOM 712 C CA . GLY A 1 92 ? 2.947 18.234 20.062 1 97.31 92 GLY A CA 1
ATOM 713 C C . GLY A 1 92 ? 1.594 18.047 19.406 1 97.31 92 GLY A C 1
ATOM 714 O O . GLY A 1 92 ? 0.921 17.047 19.641 1 97.31 92 GLY A O 1
ATOM 715 N N . VAL A 1 93 ? 1.159 18.953 18.531 1 98.12 93 VAL A N 1
ATOM 716 C CA . VAL A 1 93 ? -0.174 18.938 17.938 1 98.12 93 VAL A CA 1
ATOM 717 C C . VAL A 1 93 ? -0.284 17.766 16.953 1 98.12 93 VAL A C 1
ATOM 719 O O . VAL A 1 93 ? -1.258 17.016 16.969 1 98.12 93 VAL A O 1
ATOM 722 N N . ALA A 1 94 ? 0.715 17.625 16.141 1 98.31 94 ALA A N 1
ATOM 723 C CA . ALA A 1 94 ? 0.715 16.5 15.195 1 98.31 94 ALA A CA 1
ATOM 724 C C . ALA A 1 94 ? 0.738 15.164 15.93 1 98.31 94 ALA A C 1
ATOM 726 O O . ALA A 1 94 ? 0.068 14.219 15.516 1 98.31 94 ALA A O 1
ATOM 727 N N . THR A 1 95 ? 1.502 15.094 17.016 1 98.62 95 THR A N 1
ATOM 728 C CA . THR A 1 95 ? 1.562 13.875 17.828 1 98.62 95 THR A CA 1
ATOM 729 C C . THR A 1 95 ? 0.188 13.539 18.391 1 98.62 95 THR A C 1
ATOM 731 O O . THR A 1 95 ? -0.248 12.391 18.344 1 98.62 95 THR A O 1
ATOM 734 N N . ALA A 1 96 ? -0.472 14.555 18.906 1 98.56 96 ALA A N 1
ATOM 735 C CA . ALA A 1 96 ? -1.816 14.359 19.438 1 98.56 96 ALA A CA 1
ATOM 736 C C . ALA A 1 96 ? -2.771 13.867 18.344 1 98.56 96 ALA A C 1
ATOM 738 O O . ALA A 1 96 ? -3.572 12.961 18.578 1 98.56 96 ALA A O 1
ATOM 739 N N . ALA A 1 97 ? -2.705 14.445 17.172 1 98.69 97 ALA A N 1
ATOM 740 C CA . ALA A 1 97 ? -3.551 14.047 16.047 1 98.69 97 ALA A CA 1
ATOM 741 C C . ALA A 1 97 ? -3.283 12.602 15.641 1 98.69 97 ALA A C 1
ATOM 743 O O . ALA A 1 97 ? -4.219 11.812 15.469 1 98.69 97 ALA A O 1
ATOM 744 N N . ALA A 1 98 ? -2.014 12.266 15.531 1 98.81 98 ALA A N 1
ATOM 745 C CA . ALA A 1 98 ? -1.624 10.906 15.156 1 98.81 98 ALA A CA 1
ATOM 746 C C . ALA A 1 98 ? -2.125 9.891 16.188 1 98.81 98 ALA A C 1
ATOM 748 O O . ALA A 1 98 ? -2.641 8.836 15.812 1 98.81 98 ALA A O 1
ATOM 749 N N . ARG A 1 99 ? -1.981 10.188 17.438 1 98.69 99 ARG A N 1
ATOM 750 C CA . ARG A 1 99 ? -2.443 9.305 18.5 1 98.69 99 ARG A CA 1
ATOM 751 C C . ARG A 1 99 ? -3.947 9.07 18.406 1 98.69 99 ARG A C 1
ATOM 753 O O . ARG A 1 99 ? -4.418 7.941 18.578 1 98.69 99 ARG A O 1
ATOM 760 N N . GLU A 1 100 ? -4.656 10.148 18.188 1 98.56 100 GLU A N 1
ATOM 761 C CA . GLU A 1 100 ? -6.102 10.016 18.062 1 98.56 100 GLU A CA 1
ATOM 762 C C . GLU A 1 100 ? -6.477 9.188 16.844 1 98.56 100 GLU A C 1
ATOM 764 O O . GLU A 1 100 ? -7.41 8.383 16.891 1 98.56 100 GLU A O 1
ATOM 769 N N . LEU A 1 101 ? -5.754 9.367 15.719 1 98.88 101 LEU A N 1
ATOM 770 C CA . LEU A 1 101 ? -6 8.555 14.531 1 98.88 101 LEU A CA 1
ATOM 771 C C . LEU A 1 101 ? -5.754 7.078 14.828 1 98.88 101 LEU A C 1
ATOM 773 O O . LEU A 1 101 ? -6.508 6.215 14.375 1 98.88 101 LEU A O 1
ATOM 777 N N . LEU A 1 102 ? -4.691 6.793 15.555 1 98.81 102 LEU A N 1
ATOM 778 C CA . LEU A 1 102 ? -4.41 5.414 15.938 1 98.81 102 LEU A CA 1
ATOM 779 C C . LEU A 1 102 ? -5.539 4.844 16.781 1 98.81 102 LEU A C 1
ATOM 781 O O . LEU A 1 102 ? -5.988 3.717 16.562 1 98.81 102 LEU A O 1
ATOM 785 N N . ARG A 1 103 ? -5.953 5.66 17.766 1 98.44 103 ARG A N 1
ATOM 786 C CA . ARG A 1 103 ? -7.066 5.227 18.609 1 98.44 103 ARG A CA 1
ATOM 787 C C . ARG A 1 103 ? -8.289 4.895 17.766 1 98.44 103 ARG A C 1
ATOM 789 O O . ARG A 1 103 ? -8.898 3.832 17.922 1 98.44 103 ARG A O 1
ATOM 796 N N . VAL A 1 104 ? -8.68 5.754 16.859 1 98.31 104 VAL A N 1
ATOM 797 C CA . VAL A 1 104 ? -9.852 5.562 16 1 98.31 104 VAL A CA 1
ATOM 798 C C . VAL A 1 104 ? -9.641 4.328 15.125 1 98.31 104 VAL A C 1
ATOM 800 O O . VAL A 1 104 ? -10.539 3.49 15 1 98.31 104 VAL A O 1
ATOM 803 N N . GLY A 1 105 ? -8.445 4.16 14.508 1 98.56 105 GLY A N 1
ATOM 804 C CA . GLY A 1 105 ? -8.148 3.02 13.648 1 98.56 105 GLY A CA 1
ATOM 805 C C . GLY A 1 105 ? -8.281 1.688 14.367 1 98.56 105 GLY A C 1
ATOM 806 O O . GLY A 1 105 ? -8.859 0.743 13.828 1 98.56 105 GLY A O 1
ATOM 807 N N . PHE A 1 106 ? -7.797 1.613 15.586 1 98.62 106 PHE A N 1
ATOM 808 C CA . PHE A 1 106 ? -7.773 0.362 16.328 1 98.62 106 PHE A CA 1
ATOM 809 C C . PHE A 1 106 ? -9.109 0.129 17.031 1 98.62 106 PHE A C 1
ATOM 811 O O . PHE A 1 106 ? -9.695 -0.95 16.922 1 98.62 106 PHE A O 1
ATOM 818 N N . SER A 1 107 ? -9.617 1.118 17.703 1 98.06 107 SER A N 1
ATOM 819 C CA . SER A 1 107 ? -10.742 0.903 18.609 1 98.06 107 SER A CA 1
ATOM 820 C C . SER A 1 107 ? -12.078 1.016 17.875 1 98.06 107 SER A C 1
ATOM 822 O O . SER A 1 107 ? -13.008 0.262 18.172 1 98.06 107 SER A O 1
ATOM 824 N N . VAL A 1 108 ? -12.18 1.944 17 1 97.44 108 VAL A N 1
ATOM 825 C CA . VAL A 1 108 ? -13.461 2.184 16.328 1 97.44 108 VAL A CA 1
ATOM 826 C C . VAL A 1 108 ? -13.57 1.292 15.094 1 97.44 108 VAL A C 1
ATOM 828 O O . VAL A 1 108 ? -14.602 0.652 14.875 1 97.44 108 VAL A O 1
ATOM 831 N N . TYR A 1 109 ? -12.469 1.224 14.336 1 97.69 109 TYR A N 1
ATOM 832 C CA . TYR A 1 109 ? -12.586 0.528 13.055 1 97.69 109 TYR A CA 1
ATOM 833 C C . TYR A 1 109 ? -11.953 -0.855 13.125 1 97.69 109 TYR A C 1
ATOM 835 O O . TYR A 1 109 ? -11.984 -1.609 12.156 1 97.69 109 TYR A O 1
ATOM 843 N N . GLY A 1 110 ? -11.305 -1.193 14.188 1 98.06 110 GLY A N 1
ATOM 844 C CA . GLY A 1 110 ? -10.852 -2.549 14.461 1 98.06 110 GLY A CA 1
ATOM 845 C C . GLY A 1 110 ? -9.711 -2.986 13.555 1 98.06 110 GLY A C 1
ATOM 846 O O . GLY A 1 110 ? -9.625 -4.16 13.188 1 98.06 110 GLY A O 1
ATOM 847 N N . ARG A 1 111 ? -8.883 -2.09 13.156 1 98.44 111 ARG A N 1
ATOM 848 C CA . ARG A 1 111 ? -7.742 -2.436 12.312 1 98.44 111 ARG A CA 1
ATOM 849 C C . ARG A 1 111 ? -6.66 -3.146 13.117 1 98.44 111 ARG A C 1
ATOM 851 O O . ARG A 1 111 ? -6.457 -2.846 14.297 1 98.44 111 ARG A O 1
ATOM 858 N N . HIS A 1 112 ? -6.027 -4.105 12.492 1 98.69 112 HIS A N 1
ATOM 859 C CA . HIS A 1 112 ? -4.918 -4.828 13.102 1 98.69 112 HIS A CA 1
ATOM 860 C C . HIS A 1 112 ? -3.615 -4.043 12.977 1 98.69 112 HIS A C 1
ATOM 862 O O . HIS A 1 112 ? -2.768 -4.09 13.867 1 98.69 112 HIS A O 1
ATOM 868 N N . ARG A 1 113 ? -3.475 -3.393 11.906 1 98.81 113 ARG A N 1
ATOM 869 C CA . ARG A 1 113 ? -2.258 -2.688 11.516 1 98.81 113 ARG A CA 1
ATOM 870 C C . ARG A 1 113 ? -2.572 -1.275 11.031 1 98.81 113 ARG A C 1
ATOM 872 O O . ARG A 1 113 ? -3.535 -1.065 10.297 1 98.81 113 ARG A O 1
ATOM 879 N N . VAL A 1 114 ? -1.838 -0.288 11.523 1 98.94 114 VAL A N 1
ATOM 880 C CA . VAL A 1 114 ? -1.895 1.081 11.023 1 98.94 114 VAL A CA 1
ATOM 881 C C . VAL A 1 114 ? -0.497 1.536 10.602 1 98.94 114 VAL A C 1
ATOM 883 O O . VAL A 1 114 ? 0.479 1.299 11.32 1 98.94 114 VAL A O 1
ATOM 886 N N . PHE A 1 115 ? -0.417 2.107 9.406 1 98.94 115 PHE A N 1
ATOM 887 C CA . PHE A 1 115 ? 0.884 2.562 8.93 1 98.94 115 PHE A CA 1
ATOM 888 C C . PHE A 1 115 ? 0.822 4.023 8.5 1 98.94 115 PHE A C 1
ATOM 890 O O . PHE A 1 115 ? -0.263 4.598 8.391 1 98.94 115 PHE A O 1
ATOM 897 N N . GLY A 1 116 ? 1.913 4.672 8.367 1 98.81 116 GLY A N 1
ATOM 898 C CA . GLY A 1 116 ? 2.145 6 7.828 1 98.81 116 GLY A CA 1
ATOM 899 C C . GLY A 1 116 ? 3.475 6.125 7.105 1 98.81 116 GLY A C 1
ATOM 900 O O . GLY A 1 116 ? 4.402 5.352 7.363 1 98.81 116 GLY A O 1
ATOM 901 N N . THR A 1 117 ? 3.48 7.078 6.23 1 98.62 117 THR A N 1
ATOM 902 C CA . THR A 1 117 ? 4.715 7.32 5.488 1 98.62 117 THR A CA 1
ATOM 903 C C . THR A 1 117 ? 5.102 8.797 5.551 1 98.62 117 THR A C 1
ATOM 905 O O . THR A 1 117 ? 4.27 9.648 5.855 1 98.62 117 THR A O 1
ATOM 908 N N . CYS A 1 118 ? 6.355 9.07 5.297 1 98.12 118 CYS A N 1
ATOM 909 C CA . CYS A 1 118 ? 6.828 10.445 5.199 1 98.12 118 CYS A CA 1
ATOM 910 C C . CYS A 1 118 ? 8.047 10.539 4.289 1 98.12 118 CYS A C 1
ATOM 912 O O . CYS A 1 118 ? 8.656 9.523 3.959 1 98.12 118 CYS A O 1
ATOM 914 N N . ASP A 1 119 ? 8.305 11.766 3.84 1 97.69 119 ASP A N 1
ATOM 915 C CA . ASP A 1 119 ? 9.562 12.039 3.152 1 97.69 119 ASP A CA 1
ATOM 916 C C . ASP A 1 119 ? 10.758 11.758 4.062 1 97.69 119 ASP A C 1
ATOM 918 O O . ASP A 1 119 ? 10.789 12.203 5.215 1 97.69 119 ASP A O 1
ATOM 922 N N . PRO A 1 120 ? 11.742 10.992 3.488 1 97.81 120 PRO A N 1
ATOM 923 C CA . PRO A 1 120 ? 12.891 10.672 4.328 1 97.81 120 PRO A CA 1
ATOM 924 C C . PRO A 1 120 ? 13.609 11.914 4.855 1 97.81 120 PRO A C 1
ATOM 926 O O . PRO A 1 120 ? 14.266 11.859 5.895 1 97.81 120 PRO A O 1
ATOM 929 N N . ARG A 1 121 ? 13.484 13.07 4.262 1 97 121 ARG A N 1
ATOM 930 C CA . ARG A 1 121 ? 14.109 14.32 4.672 1 97 121 ARG A CA 1
ATOM 931 C C . ARG A 1 121 ? 13.289 15.016 5.754 1 97 121 ARG A C 1
ATOM 933 O O . ARG A 1 121 ? 13.773 15.953 6.398 1 97 121 ARG A O 1
ATOM 940 N N . ASN A 1 122 ? 12.016 14.602 5.914 1 96.38 122 ASN A N 1
ATOM 941 C CA . ASN A 1 122 ? 11.133 15.242 6.879 1 96.38 122 ASN A CA 1
ATOM 942 C C . ASN A 1 122 ? 11.305 14.656 8.281 1 96.38 122 ASN A C 1
ATOM 944 O O . ASN A 1 122 ? 10.461 13.891 8.75 1 96.38 122 ASN A O 1
ATOM 948 N N . VAL A 1 123 ? 12.266 15.07 8.945 1 96.44 123 VAL A N 1
ATOM 949 C CA . VAL A 1 123 ? 12.68 14.523 10.234 1 96.44 123 VAL A CA 1
ATOM 950 C C . VAL A 1 123 ? 11.586 14.75 11.273 1 96.44 123 VAL A C 1
ATOM 952 O O . VAL A 1 123 ? 11.383 13.922 12.164 1 96.44 123 VAL A O 1
ATOM 955 N N . ALA A 1 124 ? 10.945 15.867 11.156 1 96.06 124 ALA A N 1
ATOM 956 C CA . ALA A 1 124 ? 9.867 16.188 12.102 1 96.06 124 ALA A CA 1
ATOM 957 C C . ALA A 1 124 ? 8.719 15.188 11.984 1 96.06 124 ALA A C 1
ATOM 959 O O . ALA A 1 124 ? 8.195 14.719 12.992 1 96.06 124 ALA A O 1
ATOM 960 N N . SER A 1 125 ? 8.328 14.883 10.766 1 97.12 125 SER A N 1
ATOM 961 C CA . SER A 1 125 ? 7.273 13.906 10.539 1 97.12 125 SER A CA 1
ATOM 962 C C . SER A 1 125 ? 7.68 12.531 11.055 1 97.12 125 SER A C 1
ATOM 964 O O . SER A 1 125 ? 6.887 11.844 11.703 1 97.12 125 SER A O 1
ATOM 966 N N . ALA A 1 126 ? 8.875 12.148 10.789 1 98.31 126 ALA A N 1
ATOM 967 C CA . ALA A 1 126 ? 9.398 10.875 11.281 1 98.31 126 ALA A CA 1
ATOM 968 C C . ALA A 1 126 ? 9.359 10.828 12.812 1 98.31 126 ALA A C 1
ATOM 970 O O . ALA A 1 126 ? 9.008 9.797 13.391 1 98.31 126 ALA A O 1
ATOM 971 N N . ALA A 1 127 ? 9.75 11.891 13.43 1 98.44 127 ALA A N 1
ATOM 972 C CA . ALA A 1 127 ? 9.75 11.977 14.891 1 98.44 127 ALA A CA 1
ATOM 973 C C . ALA A 1 127 ? 8.352 11.75 15.453 1 98.44 127 ALA A C 1
ATOM 975 O O . ALA A 1 127 ? 8.18 11.062 16.453 1 98.44 127 ALA A O 1
ATOM 976 N N . VAL A 1 128 ? 7.305 12.297 14.844 1 98.62 128 VAL A N 1
ATOM 977 C CA . VAL A 1 128 ? 5.922 12.125 15.273 1 98.62 128 VAL A CA 1
ATOM 978 C C . VAL A 1 128 ? 5.531 10.648 15.18 1 98.62 128 VAL A C 1
ATOM 980 O O . VAL A 1 128 ? 4.977 10.086 16.125 1 98.62 128 VAL A O 1
ATOM 983 N N . LEU A 1 129 ? 5.848 10 14.055 1 98.81 129 LEU A N 1
ATOM 984 C CA . LEU A 1 129 ? 5.492 8.594 13.844 1 98.81 129 LEU A CA 1
ATOM 985 C C . LEU A 1 129 ? 6.156 7.703 14.883 1 98.81 129 LEU A C 1
ATOM 987 O O . LEU A 1 129 ? 5.523 6.793 15.422 1 98.81 129 LEU A O 1
ATOM 991 N N . ARG A 1 130 ? 7.367 7.977 15.188 1 98.62 130 ARG A N 1
ATOM 992 C CA . ARG A 1 130 ? 8.07 7.219 16.219 1 98.62 130 ARG A CA 1
ATOM 993 C C . ARG A 1 130 ? 7.473 7.484 17.594 1 98.62 130 ARG A C 1
ATOM 995 O O . ARG A 1 130 ? 7.305 6.562 18.391 1 98.62 130 ARG A O 1
ATOM 1002 N N . LYS A 1 131 ? 7.148 8.719 17.875 1 98.56 131 LYS A N 1
ATOM 1003 C CA . LYS A 1 131 ? 6.637 9.125 19.188 1 98.56 131 LYS A CA 1
ATOM 1004 C C . LYS A 1 131 ? 5.309 8.438 19.5 1 98.56 131 LYS A C 1
ATOM 1006 O O . LYS A 1 131 ? 4.996 8.172 20.656 1 98.56 131 LYS A O 1
ATOM 1011 N N . VAL A 1 132 ? 4.562 8.172 18.484 1 98.56 132 VAL A N 1
ATOM 1012 C CA . VAL A 1 132 ? 3.26 7.559 18.734 1 98.56 132 VAL A CA 1
ATOM 1013 C C . VAL A 1 132 ? 3.391 6.039 18.719 1 98.56 132 VAL A C 1
ATOM 1015 O O . VAL A 1 132 ? 2.385 5.324 18.719 1 98.56 132 VAL A O 1
ATOM 1018 N N . GLY A 1 133 ? 4.566 5.516 18.625 1 98.62 133 GLY A N 1
ATOM 1019 C CA . GLY A 1 133 ? 4.82 4.102 18.859 1 98.62 133 GLY A CA 1
ATOM 1020 C C . GLY A 1 133 ? 5.043 3.318 17.578 1 98.62 133 GLY A C 1
ATOM 1021 O O . GLY A 1 133 ? 5.238 2.102 17.609 1 98.62 133 GLY A O 1
ATOM 1022 N N . MET A 1 134 ? 5.059 3.945 16.438 1 98.88 134 MET A N 1
ATOM 1023 C CA . MET A 1 134 ? 5.258 3.23 15.188 1 98.88 134 MET A CA 1
ATOM 1024 C C . MET A 1 134 ? 6.727 2.869 14.992 1 98.88 134 MET A C 1
ATOM 1026 O O . MET A 1 134 ? 7.613 3.625 15.391 1 98.88 134 MET A O 1
ATOM 1030 N N . ARG A 1 135 ? 6.914 1.766 14.297 1 98.75 135 ARG A N 1
ATOM 1031 C CA . ARG A 1 135 ? 8.258 1.272 14.023 1 98.75 135 ARG A CA 1
ATOM 1032 C C . ARG A 1 135 ? 8.617 1.441 12.547 1 98.75 135 ARG A C 1
ATOM 1034 O O . ARG A 1 135 ? 7.773 1.225 11.672 1 98.75 135 ARG A O 1
ATOM 1041 N N . TYR A 1 136 ? 9.812 1.771 12.328 1 98.81 136 TYR A N 1
ATOM 1042 C CA . TYR A 1 136 ? 10.32 1.881 10.969 1 98.81 136 TYR A CA 1
ATOM 1043 C C . TYR A 1 136 ? 10.352 0.518 10.281 1 98.81 136 TYR A C 1
ATOM 1045 O O . TYR A 1 136 ? 10.891 -0.447 10.836 1 98.81 136 TYR A O 1
ATOM 1053 N N . GLU A 1 137 ? 9.812 0.459 9.078 1 98.88 137 GLU A N 1
ATOM 1054 C CA . GLU A 1 137 ? 9.734 -0.83 8.398 1 98.88 137 GLU A CA 1
ATOM 1055 C C . GLU A 1 137 ? 10.578 -0.828 7.121 1 98.88 137 GLU A C 1
ATOM 1057 O O . GLU A 1 137 ? 10.766 -1.872 6.496 1 98.88 137 GLU A O 1
ATOM 1062 N N . GLY A 1 138 ? 10.969 0.372 6.707 1 98.69 138 GLY A N 1
ATOM 1063 C CA . GLY A 1 138 ? 11.852 0.44 5.551 1 98.69 138 GLY A CA 1
ATOM 1064 C C . GLY A 1 138 ? 11.586 1.644 4.668 1 98.69 138 GLY A C 1
ATOM 1065 O O . GLY A 1 138 ? 10.641 2.402 4.91 1 98.69 138 GLY A O 1
ATOM 1066 N N . ARG A 1 139 ? 12.461 1.848 3.684 1 98.75 139 ARG A N 1
ATOM 1067 C CA . ARG A 1 139 ? 12.359 2.941 2.723 1 98.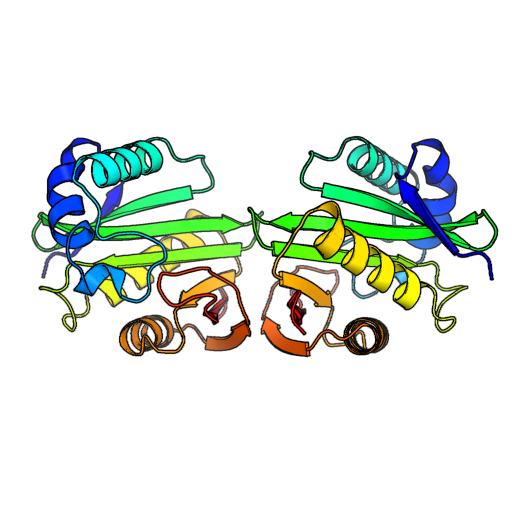75 139 ARG A CA 1
ATOM 1068 C C . ARG A 1 139 ? 11.828 2.445 1.383 1 98.75 139 ARG A C 1
ATOM 1070 O O . ARG A 1 139 ? 12.398 1.539 0.777 1 98.75 139 ARG A O 1
ATOM 1077 N N . MET A 1 140 ? 10.758 3.008 0.929 1 98.81 140 MET A N 1
ATOM 1078 C CA . MET A 1 140 ? 10.164 2.721 -0.374 1 98.81 140 MET A CA 1
ATOM 1079 C C . MET A 1 140 ? 10.633 3.725 -1.42 1 98.81 140 MET A C 1
ATOM 1081 O O . MET A 1 140 ? 10.469 4.934 -1.244 1 98.81 140 MET A O 1
ATOM 1085 N N . ARG A 1 141 ? 11.125 3.305 -2.469 1 98.5 141 ARG A N 1
ATOM 1086 C CA . ARG A 1 141 ? 11.695 4.191 -3.479 1 98.5 141 ARG A CA 1
ATOM 1087 C C . ARG A 1 141 ? 10.625 4.703 -4.43 1 98.5 141 ARG A C 1
ATOM 1089 O O . ARG A 1 141 ? 9.711 3.963 -4.805 1 98.5 141 ARG A O 1
ATOM 1096 N N . GLY A 1 142 ? 10.734 5.969 -4.809 1 97.81 142 GLY A N 1
ATOM 1097 C CA . GLY A 1 142 ? 9.984 6.559 -5.906 1 97.81 142 GLY A CA 1
ATOM 1098 C C . GLY A 1 142 ? 8.484 6.496 -5.707 1 97.81 142 GLY A C 1
ATOM 1099 O O . GLY A 1 142 ? 7.742 6.18 -6.637 1 97.81 142 GLY A O 1
ATOM 1100 N N . THR A 1 143 ? 7.957 6.75 -4.531 1 97.25 143 THR A N 1
ATOM 1101 C CA . THR A 1 143 ? 6.555 6.5 -4.215 1 97.25 143 THR A CA 1
ATOM 1102 C C . THR A 1 143 ? 5.695 7.711 -4.559 1 97.25 143 THR A C 1
ATOM 1104 O O . THR A 1 143 ? 4.473 7.605 -4.66 1 97.25 143 THR A O 1
ATOM 1107 N N . ALA A 1 144 ? 6.316 8.883 -4.707 1 95.38 144 ALA A N 1
ATOM 1108 C CA . ALA A 1 144 ? 5.543 10.102 -4.961 1 95.38 144 ALA A CA 1
ATOM 1109 C C . ALA A 1 144 ? 6.32 11.07 -5.844 1 95.38 144 ALA A C 1
ATOM 1111 O O . ALA A 1 144 ? 7.531 11.227 -5.688 1 95.38 144 ALA A O 1
ATOM 1112 N N . TYR A 1 145 ? 5.555 11.688 -6.766 1 95 145 TYR A N 1
ATOM 1113 C CA . TYR A 1 145 ? 6.145 12.75 -7.578 1 95 145 TYR A CA 1
ATOM 1114 C C . TYR A 1 145 ? 5.859 14.117 -6.977 1 95 145 TYR A C 1
ATOM 1116 O O . TYR A 1 145 ? 4.699 14.508 -6.809 1 95 145 TYR A O 1
ATOM 1124 N N . ILE A 1 146 ? 6.98 14.812 -6.594 1 93.56 146 ILE A N 1
ATOM 1125 C CA . ILE A 1 146 ? 6.848 16.156 -6.039 1 93.56 146 ILE A CA 1
ATOM 1126 C C . ILE A 1 146 ? 7.648 17.141 -6.883 1 93.56 146 ILE A C 1
ATOM 1128 O O . ILE A 1 146 ? 8.086 16.812 -7.988 1 93.56 146 ILE A O 1
ATOM 1132 N N . ARG A 1 147 ? 7.691 18.359 -6.496 1 87.5 147 ARG A N 1
ATOM 1133 C CA . ARG A 1 147 ? 8.305 19.438 -7.27 1 87.5 147 ARG A CA 1
ATOM 1134 C C . ARG A 1 147 ? 9.734 19.078 -7.664 1 87.5 147 ARG A C 1
ATOM 1136 O O . ARG A 1 147 ? 10.164 19.359 -8.781 1 87.5 147 ARG A O 1
ATOM 1143 N N . ASP A 1 148 ? 10.43 18.391 -6.836 1 87.75 148 ASP A N 1
ATOM 1144 C CA . ASP A 1 148 ? 11.836 18.094 -7.078 1 87.75 148 ASP A CA 1
ATOM 1145 C C . ASP A 1 148 ? 12 16.703 -7.699 1 87.75 148 ASP A C 1
ATOM 1147 O O . ASP A 1 148 ? 13.117 16.203 -7.836 1 87.75 148 ASP A O 1
ATOM 1151 N N . GLY A 1 149 ? 10.898 16.078 -8.141 1 93.75 149 GLY A N 1
ATOM 1152 C CA . GLY A 1 149 ? 10.977 14.766 -8.75 1 93.75 149 GLY A CA 1
ATOM 1153 C C . GLY A 1 149 ? 10.352 13.672 -7.902 1 93.75 149 GLY A C 1
ATOM 1154 O O . GLY A 1 149 ? 9.508 13.953 -7.051 1 93.75 149 GLY A O 1
ATOM 1155 N N . TRP A 1 150 ? 10.797 12.438 -8.25 1 96.12 150 TRP A N 1
ATOM 1156 C CA . TRP A 1 150 ? 10.281 11.297 -7.496 1 96.12 150 TRP A CA 1
ATOM 1157 C C . TRP A 1 150 ? 10.953 11.195 -6.129 1 96.12 150 TRP A C 1
ATOM 1159 O O . TRP A 1 150 ? 12.18 11.242 -6.031 1 96.12 150 TRP A O 1
ATOM 1169 N N . ARG A 1 151 ? 10.164 11.133 -5.207 1 95.44 151 ARG A N 1
ATOM 1170 C CA . ARG A 1 151 ? 10.688 11.023 -3.85 1 95.44 151 ARG A CA 1
ATOM 1171 C C . ARG A 1 151 ? 10.398 9.648 -3.258 1 95.44 151 ARG A C 1
ATOM 1173 O O . ARG A 1 151 ? 9.398 9.016 -3.604 1 95.44 151 ARG A O 1
ATOM 1180 N N . ASP A 1 152 ? 11.352 9.234 -2.338 1 97.88 152 ASP A N 1
ATOM 1181 C CA . ASP A 1 152 ? 11.172 8.039 -1.527 1 97.88 152 ASP A CA 1
ATOM 1182 C C . ASP A 1 152 ? 10.234 8.305 -0.349 1 97.88 152 ASP A C 1
ATOM 1184 O O . ASP A 1 152 ? 9.898 9.453 -0.065 1 97.88 152 ASP A O 1
ATOM 1188 N N . SER A 1 153 ? 9.727 7.262 0.241 1 98.5 153 SER A N 1
ATOM 1189 C CA . SER A 1 153 ? 8.961 7.344 1.483 1 98.5 153 SER A CA 1
ATOM 1190 C C . SER A 1 153 ? 9.508 6.375 2.529 1 98.5 153 SER A C 1
ATOM 1192 O O . SER A 1 153 ? 9.773 5.211 2.223 1 98.5 153 SER A O 1
ATOM 1194 N N . ASP A 1 154 ? 9.75 6.902 3.691 1 98.81 154 ASP A N 1
ATOM 1195 C CA . ASP A 1 154 ? 9.961 6.023 4.836 1 98.81 154 ASP A CA 1
ATOM 1196 C C . ASP A 1 154 ? 8.633 5.48 5.367 1 98.81 154 ASP A C 1
ATOM 1198 O O . ASP A 1 154 ? 7.668 6.23 5.516 1 98.81 154 ASP A O 1
ATOM 1202 N N . LEU A 1 155 ? 8.633 4.199 5.598 1 98.88 155 LEU A N 1
ATOM 1203 C CA . LEU A 1 155 ? 7.426 3.5 6.039 1 98.88 155 LEU A CA 1
ATOM 1204 C C . LEU A 1 155 ? 7.508 3.16 7.523 1 98.88 155 LEU A C 1
ATOM 1206 O O . LEU A 1 155 ? 8.508 2.598 7.98 1 98.88 155 LEU A O 1
ATOM 1210 N N . TYR A 1 156 ? 6.5 3.549 8.289 1 98.94 156 TYR A N 1
ATOM 1211 C CA . TYR A 1 156 ? 6.328 3.23 9.703 1 98.94 156 TYR A CA 1
ATOM 1212 C C . TYR A 1 156 ? 4.988 2.547 9.953 1 98.94 156 TYR A C 1
ATOM 1214 O O . TYR A 1 156 ? 4 2.846 9.281 1 98.94 156 TYR A O 1
ATOM 1222 N N . ALA A 1 157 ? 4.98 1.64 10.938 1 98.94 157 ALA A N 1
ATOM 1223 C CA . ALA A 1 157 ? 3.715 0.982 11.25 1 98.94 157 ALA A CA 1
ATOM 1224 C C . ALA A 1 157 ? 3.65 0.589 12.719 1 98.94 157 ALA A C 1
ATOM 1226 O O . ALA A 1 157 ? 4.668 0.595 13.414 1 98.94 157 ALA A O 1
ATOM 1227 N N . ILE A 1 158 ? 2.475 0.335 13.18 1 98.88 158 ILE A N 1
ATOM 1228 C CA . ILE A 1 158 ? 2.174 -0.146 14.523 1 98.88 158 ILE A CA 1
ATOM 1229 C C . ILE A 1 158 ? 1.021 -1.145 14.469 1 98.88 158 ILE A C 1
ATOM 1231 O O . ILE A 1 158 ? 0.088 -0.982 13.672 1 98.88 158 ILE A O 1
ATOM 1235 N N . LEU A 1 159 ? 1.116 -2.232 15.242 1 98.81 159 LEU A N 1
ATOM 1236 C CA . LEU A 1 159 ? 0.062 -3.236 15.328 1 98.81 159 LEU A CA 1
ATOM 1237 C C . LEU A 1 159 ? -0.79 -3.031 16.578 1 98.81 159 LEU A C 1
ATOM 1239 O O . LEU A 1 159 ? -0.329 -2.443 17.562 1 98.81 159 LEU A O 1
ATOM 1243 N N . VAL A 1 160 ? -1.953 -3.535 16.531 1 97.62 160 VAL A N 1
ATOM 1244 C CA . VAL A 1 160 ? -2.9 -3.354 17.625 1 97.62 160 VAL A CA 1
ATOM 1245 C C . VAL A 1 160 ? -2.334 -3.967 18.906 1 97.62 160 VAL A C 1
ATOM 1247 O O . VAL A 1 160 ? -2.615 -3.488 20 1 97.62 160 VAL A O 1
ATOM 1250 N N . ASP A 1 161 ? -1.438 -4.953 18.781 1 95.12 161 ASP A N 1
ATOM 1251 C CA . ASP A 1 161 ? -0.921 -5.676 19.938 1 95.12 161 ASP A CA 1
ATOM 1252 C C . ASP A 1 161 ? 0.445 -5.141 20.359 1 95.12 161 ASP A C 1
ATOM 1254 O O . ASP A 1 161 ? 1.106 -5.719 21.234 1 95.12 161 ASP A O 1
ATOM 1258 N N . ASP A 1 162 ? 0.852 -4.121 19.766 1 95.06 162 ASP A N 1
ATOM 1259 C CA . ASP A 1 162 ? 2.135 -3.537 20.141 1 95.06 162 ASP A CA 1
ATOM 1260 C C . ASP A 1 162 ? 2.043 -2.855 21.5 1 95.06 162 ASP A C 1
ATOM 1262 O O . ASP A 1 162 ? 0.99 -2.332 21.875 1 95.06 162 ASP A O 1
ATOM 1266 N N . MET B 1 1 ? 10.633 -23.844 -24 1 69.94 1 MET B N 1
ATOM 1267 C CA . MET B 1 1 ? 9.289 -23.938 -23.438 1 69.94 1 MET B CA 1
ATOM 1268 C C . MET B 1 1 ? 8.453 -22.719 -23.812 1 69.94 1 MET B C 1
ATOM 1270 O O . MET B 1 1 ? 8.969 -21.594 -23.812 1 69.94 1 MET B O 1
ATOM 1274 N N . GLN B 1 2 ? 7.203 -22.969 -24.5 1 91.94 2 GLN B N 1
ATOM 1275 C CA . GLN B 1 2 ? 6.406 -21.828 -24.953 1 91.94 2 GLN B CA 1
ATOM 1276 C C . GLN B 1 2 ? 5.637 -21.188 -23.812 1 91.94 2 GLN B C 1
ATOM 1278 O O . GLN B 1 2 ? 4.812 -21.844 -23.172 1 91.94 2 GLN B O 1
ATOM 1283 N N . PHE B 1 3 ? 6.039 -20.109 -23.359 1 96.69 3 PHE B N 1
ATOM 1284 C CA . PHE B 1 3 ? 5.465 -19.344 -22.266 1 96.69 3 PHE B CA 1
ATOM 1285 C C . PHE B 1 3 ? 4.547 -18.25 -22.812 1 96.69 3 PHE B C 1
ATOM 1287 O O . PHE B 1 3 ? 4.848 -17.625 -23.828 1 96.69 3 PHE B O 1
ATOM 1294 N N . ALA B 1 4 ? 3.357 -18.031 -22.125 1 97.69 4 ALA B N 1
ATOM 1295 C CA . ALA B 1 4 ? 2.482 -16.922 -22.484 1 97.69 4 ALA B CA 1
ATOM 1296 C C . ALA B 1 4 ? 1.625 -16.5 -21.297 1 97.69 4 ALA B C 1
ATOM 1298 O O . ALA B 1 4 ? 1.437 -17.266 -20.344 1 97.69 4 ALA B O 1
ATOM 1299 N N . LEU B 1 5 ? 1.205 -15.25 -21.297 1 98.25 5 LEU B N 1
ATOM 1300 C CA . LEU B 1 5 ? 0.146 -14.758 -20.422 1 98.25 5 LEU B CA 1
ATOM 1301 C C . LEU B 1 5 ? -1.079 -14.344 -21.219 1 98.25 5 LEU B C 1
ATOM 1303 O O . LEU B 1 5 ? -0.951 -13.734 -22.281 1 98.25 5 LEU B O 1
ATOM 1307 N N . ARG B 1 6 ? -2.141 -14.664 -20.812 1 98 6 ARG B N 1
ATOM 1308 C CA . ARG B 1 6 ? -3.391 -14.133 -21.344 1 98 6 ARG B CA 1
ATOM 1309 C C . ARG B 1 6 ? -4.441 -13.992 -20.25 1 98 6 ARG B C 1
ATOM 1311 O O . ARG B 1 6 ? -4.344 -14.633 -19.203 1 98 6 ARG B O 1
ATOM 1318 N N . PRO B 1 7 ? -5.414 -13.148 -20.469 1 98.31 7 PRO B N 1
ATOM 1319 C CA . PRO B 1 7 ? -6.465 -13.047 -19.453 1 98.31 7 PRO B CA 1
ATOM 1320 C C . PRO B 1 7 ? -7.113 -14.398 -19.141 1 98.31 7 PRO B C 1
ATOM 1322 O O . PRO B 1 7 ? -7.309 -15.219 -20.031 1 98.31 7 PRO B O 1
ATOM 1325 N N . LEU B 1 8 ? -7.434 -14.617 -17.891 1 98.31 8 LEU B N 1
ATOM 1326 C CA . LEU B 1 8 ? -8.18 -15.812 -17.5 1 98.31 8 LEU B CA 1
ATOM 1327 C C . LEU B 1 8 ? -9.578 -15.797 -18.109 1 98.31 8 LEU B C 1
ATOM 1329 O O . LEU B 1 8 ? -10.172 -14.727 -18.281 1 98.31 8 LEU B O 1
ATOM 1333 N N . THR B 1 9 ? -10.078 -16.938 -18.391 1 98.12 9 THR B N 1
ATOM 1334 C CA . THR B 1 9 ? -11.477 -17.141 -18.781 1 98.12 9 THR B CA 1
ATOM 1335 C C . THR B 1 9 ? -12.148 -18.141 -17.844 1 98.12 9 THR B C 1
ATOM 1337 O O . THR B 1 9 ? -11.477 -18.844 -17.094 1 98.12 9 THR B O 1
ATOM 1340 N N . LEU B 1 10 ? -13.438 -18.156 -17.906 1 98.31 10 LEU B N 1
ATOM 1341 C CA . LEU B 1 10 ? -14.18 -19.078 -17.047 1 98.31 10 LEU B CA 1
ATOM 1342 C C . LEU B 1 10 ? -13.805 -20.531 -17.359 1 98.31 10 LEU B C 1
ATOM 1344 O O . LEU B 1 10 ? -13.852 -21.391 -16.484 1 98.31 10 LEU B O 1
ATOM 1348 N N . ASP B 1 11 ? -13.336 -20.781 -18.547 1 98.12 11 ASP B N 1
ATOM 1349 C CA . ASP B 1 11 ? -12.969 -22.125 -18.984 1 98.12 11 ASP B CA 1
ATOM 1350 C C . ASP B 1 11 ? -11.68 -22.594 -18.328 1 98.12 11 ASP B C 1
ATOM 1352 O O . ASP B 1 11 ? -11.336 -23.766 -18.375 1 98.12 11 ASP B O 1
ATOM 1356 N N . ASP B 1 12 ? -11.023 -21.688 -17.609 1 98.56 12 ASP B N 1
ATOM 1357 C CA . ASP B 1 12 ? -9.742 -22.016 -17 1 98.56 12 ASP B CA 1
ATOM 1358 C C . ASP B 1 12 ? -9.938 -22.547 -15.578 1 98.56 12 ASP B C 1
ATOM 1360 O O . ASP B 1 12 ? -8.977 -22.906 -14.906 1 98.56 12 ASP B O 1
ATOM 1364 N N . THR B 1 13 ? -11.188 -22.641 -15.094 1 98.62 13 THR B N 1
ATOM 1365 C CA . THR B 1 13 ? -11.469 -22.938 -13.695 1 98.62 13 THR B CA 1
ATOM 1366 C C . THR B 1 13 ? -10.836 -24.266 -13.289 1 98.62 13 THR B C 1
ATOM 1368 O O . THR B 1 13 ? -10.188 -24.359 -12.242 1 98.62 13 THR B O 1
ATOM 1371 N N . ALA B 1 14 ? -10.969 -25.281 -14.102 1 98.56 14 ALA B N 1
ATOM 1372 C CA . ALA B 1 14 ? -10.414 -26.594 -13.766 1 98.56 14 ALA B CA 1
ATOM 1373 C C . ALA B 1 14 ? -8.898 -26.531 -13.68 1 98.56 14 ALA B C 1
ATOM 1375 O O . ALA B 1 14 ? -8.305 -27.109 -12.758 1 98.56 14 ALA B O 1
ATOM 1376 N N . ALA B 1 15 ? -8.305 -25.938 -14.633 1 98.38 15 ALA B N 1
ATOM 1377 C CA . ALA B 1 15 ? -6.844 -25.828 -14.633 1 98.38 15 ALA B CA 1
ATOM 1378 C C . ALA B 1 15 ? -6.355 -25.047 -13.422 1 98.38 15 ALA B C 1
ATOM 1380 O O . ALA B 1 15 ? -5.352 -25.406 -12.805 1 98.38 15 ALA B O 1
ATOM 1381 N N . VAL B 1 16 ? -7.059 -23.969 -13.078 1 98.38 16 VAL B N 1
ATOM 1382 C CA . VAL B 1 16 ? -6.711 -23.172 -11.898 1 98.38 16 VAL B CA 1
ATOM 1383 C C . VAL B 1 16 ? -6.863 -24.016 -10.641 1 98.38 16 VAL B C 1
ATOM 1385 O O . VAL B 1 16 ? -6.004 -23.984 -9.758 1 98.38 16 VAL B O 1
ATOM 1388 N N . HIS B 1 17 ? -7.875 -24.797 -10.57 1 98.38 17 HIS B N 1
ATOM 1389 C CA . HIS B 1 17 ? -8.148 -25.609 -9.391 1 98.38 17 HIS B CA 1
ATOM 1390 C C . HIS B 1 17 ? -7.074 -26.656 -9.18 1 98.38 17 HIS B C 1
ATOM 1392 O O . HIS B 1 17 ? -6.797 -27.062 -8.047 1 98.38 17 HIS B O 1
ATOM 1398 N N . ASP B 1 18 ? -6.422 -27.094 -10.273 1 97.19 18 ASP B N 1
ATOM 1399 C CA . ASP B 1 18 ? -5.395 -28.141 -10.211 1 97.19 18 ASP B CA 1
ATOM 1400 C C . ASP B 1 18 ? -4.293 -27.75 -9.219 1 97.19 18 ASP B C 1
ATOM 1402 O O . ASP B 1 18 ? -3.697 -28.625 -8.586 1 97.19 18 ASP B O 1
ATOM 1406 N N . TRP B 1 19 ? -4.078 -26.484 -9.086 1 95.44 19 TRP B N 1
ATOM 1407 C CA . TRP B 1 19 ? -3.035 -26.109 -8.141 1 95.44 19 TRP B CA 1
ATOM 1408 C C . TRP B 1 19 ? -3.633 -25.406 -6.93 1 95.44 19 TRP B C 1
ATOM 1410 O O . TRP B 1 19 ? -3.057 -25.438 -5.84 1 95.44 19 TRP B O 1
ATOM 1420 N N . ALA B 1 20 ? -4.781 -24.75 -7.078 1 97.19 20 ALA B N 1
ATOM 1421 C CA . ALA B 1 20 ? -5.391 -23.984 -5.996 1 97.19 20 ALA B CA 1
ATOM 1422 C C . ALA B 1 20 ? -5.898 -24.906 -4.891 1 97.19 20 ALA B C 1
ATOM 1424 O O . ALA B 1 20 ? -6.152 -24.453 -3.77 1 97.19 20 ALA B O 1
ATOM 1425 N N . CYS B 1 21 ? -6.055 -26.203 -5.242 1 97.19 21 CYS B N 1
ATOM 1426 C CA . CYS B 1 21 ? -6.566 -27.156 -4.266 1 97.19 21 CYS B CA 1
ATOM 1427 C C . CYS B 1 21 ? -5.426 -27.828 -3.52 1 97.19 21 CYS B C 1
ATOM 1429 O O . CYS B 1 21 ? -5.66 -28.625 -2.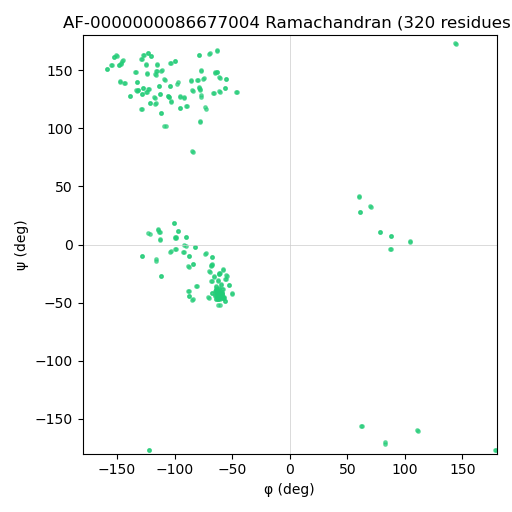598 1 97.19 21 CYS B O 1
ATOM 1431 N N . LEU B 1 22 ? -4.227 -27.594 -3.895 1 97 22 LEU B N 1
ATOM 1432 C CA . LEU B 1 22 ? -3.072 -28.266 -3.312 1 97 22 LEU B CA 1
ATOM 1433 C C . LEU B 1 22 ? -2.619 -27.562 -2.035 1 97 22 LEU B C 1
ATOM 1435 O O . LEU B 1 22 ? -2.439 -26.344 -2.023 1 97 22 LEU B O 1
ATOM 1439 N N . PRO B 1 23 ? -2.393 -28.297 -1.011 1 94.88 23 PRO B N 1
ATOM 1440 C CA . PRO B 1 23 ? -1.9 -27.703 0.231 1 94.88 23 PRO B CA 1
ATOM 1441 C C . PRO B 1 23 ? -0.563 -26.984 0.051 1 94.88 23 PRO B C 1
ATOM 1443 O O . PRO B 1 23 ? -0.306 -25.984 0.709 1 94.88 23 PRO B O 1
ATOM 1446 N N . GLU B 1 24 ? 0.284 -27.484 -0.791 1 93.5 24 GLU B N 1
ATOM 1447 C CA . GLU B 1 24 ? 1.596 -26.891 -1.033 1 93.5 24 GLU B CA 1
ATOM 1448 C C . GLU B 1 24 ? 1.469 -25.469 -1.583 1 93.5 24 GLU B C 1
ATOM 1450 O O . GLU B 1 24 ? 2.254 -24.594 -1.229 1 93.5 24 GLU B O 1
ATOM 1455 N N . SER B 1 25 ? 0.452 -25.281 -2.441 1 92.69 25 SER B N 1
ATOM 1456 C CA . SER B 1 25 ? 0.251 -23.984 -3.078 1 92.69 25 SER B CA 1
ATOM 1457 C C . SER B 1 25 ? -0.225 -22.938 -2.072 1 92.69 25 SER B C 1
ATOM 1459 O O . SER B 1 25 ? 0.015 -21.75 -2.248 1 92.69 25 SER B O 1
ATOM 1461 N N . ARG B 1 26 ? -0.783 -23.359 -1.045 1 89.88 26 ARG B N 1
ATOM 1462 C CA . ARG B 1 26 ? -1.451 -22.469 -0.102 1 89.88 26 ARG B CA 1
ATOM 1463 C C . ARG B 1 26 ? -0.56 -22.172 1.1 1 89.88 26 ARG B C 1
ATOM 1465 O O . ARG B 1 26 ? -0.921 -21.375 1.967 1 89.88 26 ARG B O 1
ATOM 1472 N N . ARG B 1 27 ? 0.554 -22.734 1.202 1 91.25 27 ARG B N 1
ATOM 1473 C CA . ARG B 1 27 ? 1.37 -22.734 2.412 1 91.25 27 ARG B CA 1
ATOM 1474 C C . ARG B 1 27 ? 1.523 -21.312 2.961 1 91.25 27 ARG B C 1
ATOM 1476 O O . ARG B 1 27 ? 1.403 -21.094 4.168 1 91.25 27 ARG B O 1
ATOM 1483 N N . TYR B 1 28 ? 1.73 -20.391 2.135 1 93 28 TYR B N 1
ATOM 1484 C CA . TYR B 1 28 ? 2.002 -19.031 2.586 1 93 28 TYR B CA 1
ATOM 1485 C C . TYR B 1 28 ? 0.882 -18.078 2.17 1 93 28 TYR B C 1
ATOM 1487 O O . TYR B 1 28 ? 1.059 -16.859 2.174 1 93 28 TYR B O 1
ATOM 1495 N N . GLN B 1 29 ? -0.208 -18.656 1.743 1 92.94 29 GLN B N 1
ATOM 1496 C CA . GLN B 1 29 ? -1.297 -17.844 1.21 1 92.94 29 GLN B CA 1
ATOM 1497 C C . GLN B 1 29 ? -2.438 -17.734 2.217 1 92.94 29 GLN B C 1
ATOM 1499 O O . GLN B 1 29 ? -2.609 -18.594 3.074 1 92.94 29 GLN B O 1
ATOM 1504 N N . ALA B 1 30 ? -3.215 -16.688 2.088 1 91 30 ALA B N 1
ATOM 1505 C CA . ALA B 1 30 ? -4.375 -16.453 2.947 1 91 30 ALA B CA 1
ATOM 1506 C C . ALA B 1 30 ? -5.582 -17.25 2.457 1 91 30 ALA B C 1
ATOM 1508 O O . ALA B 1 30 ? -6.645 -17.234 3.088 1 91 30 ALA B O 1
ATOM 1509 N N . TRP B 1 31 ? -5.387 -17.953 1.355 1 90.81 31 TRP B N 1
ATOM 1510 C CA . TRP B 1 31 ? -6.492 -18.703 0.766 1 90.81 31 TRP B CA 1
ATOM 1511 C C . TRP B 1 31 ? -6.156 -20.188 0.688 1 90.81 31 TRP B C 1
ATOM 1513 O O . TRP B 1 31 ? -4.992 -20.578 0.814 1 90.81 31 TRP B O 1
ATOM 1523 N N . GLY B 1 32 ? -7.219 -20.938 0.518 1 89.5 32 GLY B N 1
ATOM 1524 C CA . GLY B 1 32 ? -7.066 -22.344 0.191 1 89.5 32 GLY B CA 1
ATOM 1525 C C . GLY B 1 32 ? -6.816 -23.203 1.407 1 89.5 32 GLY B C 1
ATOM 1526 O O . GLY B 1 32 ? -6.84 -22.719 2.541 1 89.5 32 GLY B O 1
ATOM 1527 N N . PRO B 1 33 ? -6.469 -24.438 1.031 1 95.25 33 PRO B N 1
ATOM 1528 C CA . PRO B 1 33 ? -6.762 -25.125 -0.228 1 95.25 33 PRO B CA 1
ATOM 1529 C C . PRO B 1 33 ? -8.219 -24.984 -0.66 1 95.25 33 PRO B C 1
ATOM 1531 O O . PRO B 1 33 ? -9.125 -25.25 0.125 1 95.25 33 PRO B O 1
ATOM 1534 N N . ASN B 1 34 ? -8.352 -24.625 -1.9 1 97.56 34 ASN B N 1
ATOM 1535 C CA . ASN B 1 34 ? -9.688 -24.266 -2.375 1 97.56 34 ASN B CA 1
ATOM 1536 C C . ASN B 1 34 ? -10.523 -25.5 -2.697 1 97.56 34 ASN B C 1
ATOM 1538 O O . ASN B 1 34 ? -10.008 -26.484 -3.232 1 97.56 34 ASN B O 1
ATOM 1542 N N . THR B 1 35 ? -11.797 -25.453 -2.375 1 98.12 35 THR B N 1
ATOM 1543 C CA . THR B 1 35 ? -12.766 -26.312 -3.049 1 98.12 35 THR B CA 1
ATOM 1544 C C . THR B 1 35 ? -12.969 -25.875 -4.496 1 98.12 35 THR B C 1
ATOM 1546 O O . THR B 1 35 ? -12.5 -24.797 -4.895 1 98.12 35 THR B O 1
ATOM 1549 N N . TYR B 1 36 ? -13.555 -26.781 -5.242 1 98.31 36 TYR B N 1
ATOM 1550 C CA . TYR B 1 36 ? -13.805 -26.406 -6.625 1 98.31 36 TYR B CA 1
ATOM 1551 C C . TYR B 1 36 ? -14.672 -25.141 -6.699 1 98.31 36 TYR B C 1
ATOM 1553 O O . TYR B 1 36 ? -14.438 -24.266 -7.531 1 98.31 36 TYR B O 1
ATOM 1561 N N . GLU B 1 37 ? -15.664 -25.062 -5.77 1 98.38 37 GLU B N 1
ATOM 1562 C CA . GLU B 1 37 ? -16.547 -23.906 -5.711 1 98.38 37 GLU B CA 1
ATOM 1563 C C . GLU B 1 37 ? -15.773 -22.625 -5.398 1 98.38 37 GLU B C 1
ATOM 1565 O O . GLU B 1 37 ? -16.031 -21.578 -5.996 1 98.38 37 GLU B O 1
ATOM 1570 N N . GLN B 1 38 ? -14.883 -22.703 -4.531 1 98.06 38 GLN B N 1
ATOM 1571 C CA . GLN B 1 38 ? -14.055 -21.562 -4.18 1 98.06 38 GLN B CA 1
ATOM 1572 C C . GLN B 1 38 ? -13.18 -21.125 -5.355 1 98.06 38 GLN B C 1
ATOM 1574 O O . GLN B 1 38 ? -12.977 -19.938 -5.578 1 98.06 38 GLN B O 1
ATOM 1579 N N . THR B 1 39 ? -12.641 -22.109 -6.074 1 98.44 39 THR B N 1
ATOM 1580 C CA . THR B 1 39 ? -11.867 -21.797 -7.27 1 98.44 39 THR B CA 1
ATOM 1581 C C . THR B 1 39 ? -12.742 -21.125 -8.32 1 98.44 39 THR B C 1
ATOM 1583 O O . THR B 1 39 ? -12.328 -20.156 -8.961 1 98.44 39 THR B O 1
ATOM 1586 N N . GLU B 1 40 ? -13.914 -21.656 -8.469 1 98.5 40 GLU B N 1
ATOM 1587 C CA . GLU B 1 40 ? -14.859 -21.047 -9.406 1 98.5 40 GLU B CA 1
ATOM 1588 C C . GLU B 1 40 ? -15.125 -19.594 -9.047 1 98.5 40 GLU B C 1
ATOM 1590 O O . GLU B 1 40 ? -15.141 -18.719 -9.93 1 98.5 40 GLU B O 1
ATOM 1595 N N . GLU B 1 41 ? -15.352 -19.359 -7.801 1 98.31 41 GLU B N 1
ATOM 1596 C CA . GLU B 1 41 ? -15.594 -18 -7.332 1 98.31 41 GLU B CA 1
ATOM 1597 C C . GLU B 1 41 ? -14.398 -17.094 -7.621 1 98.31 41 GLU B C 1
ATOM 1599 O O . GLU B 1 41 ? -14.57 -15.953 -8.031 1 98.31 41 GLU B O 1
ATOM 1604 N N . TYR B 1 42 ? -13.289 -17.625 -7.406 1 98.06 42 TYR B N 1
ATOM 1605 C CA . TYR B 1 42 ? -12.078 -16.859 -7.676 1 98.06 42 TYR B CA 1
ATOM 1606 C C . TYR B 1 42 ? -11.977 -16.5 -9.156 1 98.06 42 TYR B C 1
ATOM 1608 O O . TYR B 1 42 ? -11.742 -15.336 -9.5 1 98.06 42 TYR B O 1
ATOM 1616 N N . VAL B 1 43 ? -12.102 -17.484 -10.008 1 98.69 43 VAL B N 1
ATOM 1617 C CA . VAL B 1 43 ? -11.961 -17.266 -11.445 1 98.69 43 VAL B CA 1
ATOM 1618 C C . VAL B 1 43 ? -13.039 -16.297 -11.93 1 98.69 43 VAL B C 1
ATOM 1620 O O . VAL B 1 43 ? -12.758 -15.398 -12.734 1 98.69 43 VAL B O 1
ATOM 1623 N N . ARG B 1 44 ? -14.234 -16.453 -11.422 1 98.62 44 ARG B N 1
ATOM 1624 C CA . ARG B 1 44 ? -15.312 -15.523 -11.766 1 98.62 44 ARG B CA 1
ATOM 1625 C C . ARG B 1 44 ? -14.953 -14.094 -11.375 1 98.62 44 ARG B C 1
ATOM 1627 O O . ARG B 1 44 ? -15.148 -13.164 -12.156 1 98.62 44 ARG B O 1
ATOM 1634 N N . ALA B 1 45 ? -14.453 -13.93 -10.211 1 98.19 45 ALA B N 1
ATOM 1635 C CA . ALA B 1 45 ? -14.055 -12.609 -9.727 1 98.19 45 ALA B CA 1
ATOM 1636 C C . ALA B 1 45 ? -12.922 -12.039 -10.57 1 98.19 45 ALA B C 1
ATOM 1638 O O . ALA B 1 45 ? -12.875 -10.836 -10.836 1 98.19 45 ALA B O 1
ATOM 1639 N N . ALA B 1 46 ? -12 -12.914 -10.969 1 98.12 46 ALA B N 1
ATOM 1640 C CA . ALA B 1 46 ? -10.867 -12.508 -11.789 1 98.12 46 ALA B CA 1
ATOM 1641 C C . ALA B 1 46 ? -11.328 -12.016 -13.164 1 98.12 46 ALA B C 1
ATOM 1643 O O . ALA B 1 46 ? -10.84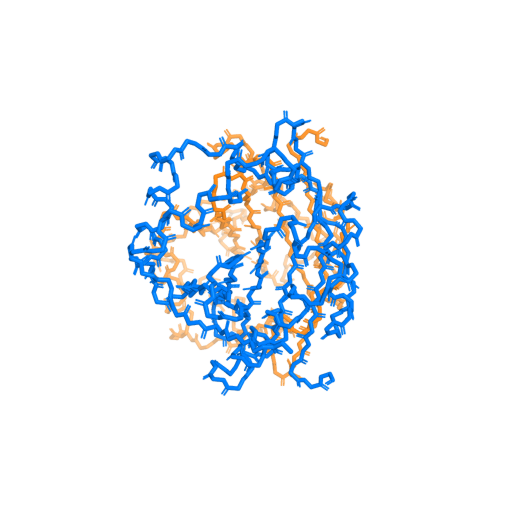4 -10.992 -13.656 1 98.12 46 ALA B O 1
ATOM 1644 N N . VAL B 1 47 ? -12.219 -12.727 -13.727 1 98.12 47 VAL B N 1
ATOM 1645 C CA . VAL B 1 47 ? -12.734 -12.406 -15.047 1 98.12 47 VAL B CA 1
ATOM 1646 C C . VAL B 1 47 ? -13.539 -11.109 -14.992 1 98.12 47 VAL B C 1
ATOM 1648 O O . VAL B 1 47 ? -13.508 -10.312 -15.938 1 98.12 47 VAL B O 1
ATOM 1651 N N . ALA B 1 48 ? -14.156 -10.867 -13.883 1 98.06 48 ALA B N 1
ATOM 1652 C CA . ALA B 1 48 ? -15.008 -9.695 -13.711 1 98.06 48 ALA B CA 1
ATOM 1653 C C . ALA B 1 48 ? -14.281 -8.586 -12.953 1 98.06 48 ALA B C 1
ATOM 1655 O O . ALA B 1 48 ? -14.914 -7.695 -12.383 1 98.06 48 ALA B O 1
ATOM 1656 N N . ALA B 1 49 ? -13.023 -8.648 -12.906 1 97.12 49 ALA B N 1
ATOM 1657 C CA . ALA B 1 49 ? -12.227 -7.746 -12.078 1 97.12 49 ALA B CA 1
ATOM 1658 C C . ALA B 1 49 ? -12.391 -6.297 -12.539 1 97.12 49 ALA B C 1
ATOM 1660 O O . ALA B 1 49 ? -12.602 -6.039 -13.719 1 97.12 49 ALA B O 1
ATOM 1661 N N . PRO B 1 50 ? -12.305 -5.371 -11.586 1 96.12 50 PRO B N 1
ATOM 1662 C CA . PRO B 1 50 ? -12.32 -3.961 -11.977 1 96.12 50 PRO B CA 1
ATOM 1663 C C . PRO B 1 50 ? -11.125 -3.574 -12.852 1 96.12 50 PRO B C 1
ATOM 1665 O O . PRO B 1 50 ? -10.172 -4.34 -12.969 1 96.12 50 PRO B O 1
ATOM 1668 N N . PRO B 1 51 ? -11.188 -2.42 -13.461 1 96.06 51 PRO B N 1
ATOM 1669 C CA . PRO B 1 51 ? -10.203 -2.041 -14.477 1 96.06 51 PRO B CA 1
ATOM 1670 C C . PRO B 1 51 ? -8.805 -1.835 -13.898 1 96.06 51 PRO B C 1
ATOM 1672 O O . PRO B 1 51 ? -7.836 -1.696 -14.648 1 96.06 51 PRO B O 1
ATOM 1675 N N . ASP B 1 52 ? -8.641 -1.796 -12.586 1 97.31 52 ASP B N 1
ATOM 1676 C CA . ASP B 1 52 ? -7.324 -1.616 -11.992 1 97.31 52 ASP B CA 1
ATOM 1677 C C . ASP B 1 52 ? -6.738 -2.953 -11.539 1 97.31 52 ASP B C 1
ATOM 1679 O O . ASP B 1 52 ? -5.703 -2.988 -10.867 1 97.31 52 ASP B O 1
ATOM 1683 N N . ARG B 1 53 ? -7.426 -4.02 -11.852 1 98.44 53 ARG B N 1
ATOM 1684 C CA . ARG B 1 53 ? -6.988 -5.363 -11.492 1 98.44 53 ARG B CA 1
ATOM 1685 C C . ARG B 1 53 ? -6.992 -6.285 -12.711 1 98.44 53 ARG B C 1
ATOM 1687 O O . ARG B 1 53 ? -8.055 -6.574 -13.266 1 98.44 53 ARG B O 1
ATOM 1694 N N . TYR B 1 54 ? -5.793 -6.793 -13.102 1 98.5 54 TYR B N 1
ATOM 1695 C CA . TYR B 1 54 ? -5.625 -7.664 -14.258 1 98.5 54 TYR B CA 1
ATOM 1696 C C . TYR B 1 54 ? -5.117 -9.039 -13.836 1 98.5 54 TYR B C 1
ATOM 1698 O O . TYR B 1 54 ? -4.047 -9.156 -13.234 1 98.5 54 TYR B O 1
ATOM 1706 N N . VAL B 1 55 ? -5.883 -10.062 -14.156 1 98.69 55 VAL B N 1
ATOM 1707 C CA . VAL B 1 55 ? -5.52 -11.422 -13.789 1 98.69 55 VAL B CA 1
ATOM 1708 C C . VAL B 1 55 ? -5.309 -12.266 -15.047 1 98.69 55 VAL B C 1
ATOM 1710 O O . VAL B 1 55 ? -6.195 -12.336 -15.898 1 98.69 55 VAL B O 1
ATOM 1713 N N . PHE B 1 56 ? -4.172 -12.875 -15.109 1 98.69 56 PHE B N 1
ATOM 1714 C CA . PHE B 1 56 ? -3.762 -13.656 -16.266 1 98.69 56 PHE B CA 1
ATOM 1715 C C . PHE B 1 56 ? -3.594 -15.125 -15.906 1 98.69 56 PHE B C 1
ATOM 1717 O O . PHE B 1 56 ? -3.217 -15.453 -14.781 1 98.69 56 PHE B O 1
ATOM 1724 N N . GLY B 1 57 ? -3.922 -15.961 -16.875 1 98.69 57 GLY B N 1
ATOM 1725 C CA . GLY B 1 57 ? -3.4 -17.312 -16.828 1 98.69 57 GLY B CA 1
ATOM 1726 C C . GLY B 1 57 ? -1.961 -17.422 -17.297 1 98.69 57 GLY B C 1
ATOM 1727 O O . GLY B 1 57 ? -1.576 -16.781 -18.281 1 98.69 57 GLY B O 1
ATOM 1728 N N . VAL B 1 58 ? -1.206 -18.156 -16.531 1 98.75 58 VAL B N 1
ATOM 1729 C CA . VAL B 1 58 ? 0.158 -18.484 -16.938 1 98.75 58 VAL B CA 1
ATOM 1730 C C . VAL B 1 58 ? 0.164 -19.781 -17.75 1 98.75 58 VAL B C 1
ATOM 1732 O O . VAL B 1 58 ? -0.18 -20.844 -17.234 1 98.75 58 VAL B O 1
ATOM 1735 N N . LEU B 1 59 ? 0.613 -19.656 -19 1 98.44 59 LEU B N 1
ATOM 1736 C CA . LEU B 1 59 ? 0.55 -20.812 -19.875 1 98.44 59 LEU B CA 1
ATOM 1737 C C . LEU B 1 59 ? 1.949 -21.312 -20.219 1 98.44 59 LEU B C 1
ATOM 1739 O O . LEU B 1 59 ? 2.844 -20.531 -20.516 1 98.44 59 LEU B O 1
ATOM 1743 N N . VAL B 1 60 ? 2.111 -22.562 -20.031 1 97.62 60 VAL B N 1
ATOM 1744 C CA . VAL B 1 60 ? 3.283 -23.281 -20.531 1 97.62 60 VAL B CA 1
ATOM 1745 C C . VAL B 1 60 ? 2.846 -24.406 -21.453 1 97.62 60 VAL B C 1
ATOM 1747 O O . VAL B 1 60 ? 2.043 -25.266 -21.078 1 97.62 60 VAL B O 1
ATOM 1750 N N . GLY B 1 61 ? 3.316 -24.375 -22.688 1 95.88 61 GLY B N 1
ATOM 1751 C CA . GLY B 1 61 ? 2.889 -25.375 -23.656 1 95.88 61 GLY B CA 1
ATOM 1752 C C . GLY B 1 61 ? 1.394 -25.344 -23.922 1 95.88 61 GLY B C 1
ATOM 1753 O O . GLY B 1 61 ? 0.764 -26.406 -24.047 1 95.88 61 GLY B O 1
ATOM 1754 N N . GLY B 1 62 ? 0.813 -24.188 -23.75 1 95.69 62 GLY B N 1
ATOM 1755 C CA . GLY B 1 62 ? -0.6 -24.016 -24.047 1 95.69 62 GLY B CA 1
ATOM 1756 C C . GLY B 1 62 ? -1.5 -24.359 -22.875 1 95.69 62 GLY B C 1
ATOM 1757 O O . GLY B 1 62 ? -2.717 -24.172 -22.938 1 95.69 62 GLY B O 1
ATOM 1758 N N . GLN B 1 63 ? -0.875 -24.828 -21.812 1 96.62 63 GLN B N 1
ATOM 1759 C CA . GLN B 1 63 ? -1.651 -25.219 -20.641 1 96.62 63 GLN B CA 1
ATOM 1760 C C . GLN B 1 63 ? -1.533 -24.172 -19.531 1 96.62 63 GLN B C 1
ATOM 1762 O O . GLN B 1 63 ? -0.443 -23.672 -19.266 1 96.62 63 GLN B O 1
ATOM 1767 N N . VAL B 1 64 ? -2.676 -23.891 -18.938 1 98.38 64 VAL B N 1
ATOM 1768 C CA . VAL B 1 64 ? -2.658 -22.984 -17.797 1 98.38 64 VAL B CA 1
ATOM 1769 C C . VAL B 1 64 ? -2.068 -23.703 -16.578 1 98.38 64 VAL B C 1
ATOM 1771 O O . VAL B 1 64 ? -2.625 -24.688 -16.109 1 98.38 64 VAL B O 1
ATOM 1774 N N . VAL B 1 65 ? -0.962 -23.172 -16.094 1 98.19 65 VAL B N 1
ATOM 1775 C CA . VAL B 1 65 ? -0.267 -23.828 -15 1 98.19 65 VAL B CA 1
ATOM 1776 C C . VAL B 1 65 ? -0.13 -22.859 -13.828 1 98.19 65 VAL B C 1
ATOM 1778 O O . VAL B 1 65 ? 0.631 -23.109 -12.891 1 98.19 65 VAL B O 1
ATOM 1781 N N . GLY B 1 66 ? -0.781 -21.703 -13.852 1 98.06 66 GLY B N 1
ATOM 1782 C CA . GLY B 1 66 ? -0.727 -20.688 -12.797 1 98.06 66 GLY B CA 1
ATOM 1783 C C . GLY B 1 66 ? -1.548 -19.453 -13.109 1 98.06 66 GLY B C 1
ATOM 1784 O O . GLY B 1 66 ? -2.285 -19.422 -14.102 1 98.06 66 GLY B O 1
ATOM 1785 N N . SER B 1 67 ? -1.457 -18.531 -12.234 1 98.31 67 SER B N 1
ATOM 1786 C CA . SER B 1 67 ? -2.053 -17.219 -12.438 1 98.31 67 SER B CA 1
ATOM 1787 C C . SER B 1 67 ? -1.076 -16.109 -12.062 1 98.31 67 SER B C 1
ATOM 1789 O O . SER B 1 67 ? -0.171 -16.312 -11.25 1 98.31 67 SER B O 1
ATOM 1791 N N . ALA B 1 68 ? -1.188 -15.016 -12.727 1 98.62 68 ALA B N 1
ATOM 1792 C CA . ALA B 1 68 ? -0.41 -13.797 -12.5 1 98.62 68 ALA B CA 1
ATOM 1793 C C . ALA B 1 68 ? -1.312 -12.57 -12.461 1 98.62 68 ALA B C 1
ATOM 1795 O O . ALA B 1 68 ? -2.26 -12.461 -13.242 1 98.62 68 ALA B O 1
ATOM 1796 N N . GLU B 1 69 ? -1.008 -11.68 -11.555 1 98.81 69 GLU B N 1
ATOM 1797 C CA . GLU B 1 69 ? -1.884 -10.523 -11.359 1 98.81 69 GLU B CA 1
ATOM 1798 C C . GLU B 1 69 ? -1.087 -9.227 -11.32 1 98.81 69 GLU B C 1
ATOM 1800 O O . GLU B 1 69 ? -0.02 -9.164 -10.711 1 98.81 69 GLU B O 1
ATOM 1805 N N . LEU B 1 70 ? -1.543 -8.211 -12.062 1 98.88 70 LEU B N 1
ATOM 1806 C CA . LEU B 1 70 ? -1.111 -6.816 -11.969 1 98.88 70 LEU B CA 1
ATOM 1807 C C . LEU B 1 70 ? -2.227 -5.938 -11.422 1 98.88 70 LEU B C 1
ATOM 1809 O O . LEU B 1 70 ? -3.285 -5.809 -12.039 1 98.88 70 LEU B O 1
ATOM 1813 N N . LYS B 1 71 ? -2.039 -5.41 -10.258 1 98.75 71 LYS B N 1
ATOM 1814 C CA . LYS B 1 71 ? -2.969 -4.453 -9.664 1 98.75 71 LYS B CA 1
ATOM 1815 C C . LYS B 1 71 ? -2.404 -3.035 -9.711 1 98.75 71 LYS B C 1
ATOM 1817 O O . LYS B 1 71 ? -1.26 -2.803 -9.32 1 98.75 71 LYS B O 1
ATOM 1822 N N . LEU B 1 72 ? -3.186 -2.145 -10.242 1 98.5 72 LEU B N 1
ATOM 1823 C CA . LEU B 1 72 ? -2.744 -0.757 -10.352 1 98.5 72 LEU B CA 1
ATOM 1824 C C . LEU B 1 72 ? -3.182 0.046 -9.125 1 98.5 72 LEU B C 1
ATOM 1826 O O . LEU B 1 72 ? -4.348 -0.008 -8.727 1 98.5 72 LEU B O 1
ATOM 1830 N N . HIS B 1 73 ? -2.221 0.695 -8.492 1 96.44 73 HIS B N 1
ATOM 1831 C CA . HIS B 1 73 ? -2.451 1.604 -7.379 1 96.44 73 HIS B CA 1
ATOM 1832 C C . HIS B 1 73 ? -2.234 3.055 -7.797 1 96.44 73 HIS B C 1
ATOM 1834 O O . HIS B 1 73 ? -1.097 3.531 -7.828 1 96.44 73 HIS B O 1
ATOM 1840 N N . GLY B 1 74 ? -3.338 3.764 -8.023 1 93.88 74 GLY B N 1
ATOM 1841 C CA . GLY B 1 74 ? -3.193 5.129 -8.508 1 93.88 74 GLY B CA 1
ATOM 1842 C C . GLY B 1 74 ? -2.516 5.219 -9.859 1 93.88 74 GLY B C 1
ATOM 1843 O O . GLY B 1 74 ? -2.547 4.266 -10.641 1 93.88 74 GLY B O 1
ATOM 1844 N N . PRO B 1 75 ? -1.935 6.383 -10.102 1 94.81 75 PRO B N 1
ATOM 1845 C CA . PRO B 1 75 ? -1.416 6.629 -11.453 1 94.81 75 PRO B CA 1
ATOM 1846 C C . PRO B 1 75 ? 0.017 6.133 -11.633 1 94.81 75 PRO B C 1
ATOM 1848 O O . PRO B 1 75 ? 0.509 6.055 -12.766 1 94.81 75 PRO B O 1
ATOM 1851 N N . SER B 1 76 ? 0.677 5.758 -10.602 1 97.75 76 SER B N 1
ATOM 1852 C CA . SER B 1 76 ? 2.119 5.633 -10.789 1 97.75 76 SER B CA 1
ATOM 1853 C C . SER B 1 76 ? 2.619 4.27 -10.32 1 97.75 76 SER B C 1
ATOM 1855 O O . SER B 1 76 ? 3.762 3.895 -10.602 1 97.75 76 SER B O 1
ATOM 1857 N N . THR B 1 77 ? 1.76 3.51 -9.656 1 98.62 77 THR B N 1
ATOM 1858 C CA . THR B 1 77 ? 2.297 2.34 -8.977 1 98.62 77 THR B CA 1
ATOM 1859 C C . THR B 1 77 ? 1.526 1.082 -9.367 1 98.62 77 THR B C 1
ATOM 1861 O O . THR B 1 77 ? 0.298 1.107 -9.477 1 98.62 77 THR B O 1
ATOM 1864 N N . GLY B 1 78 ? 2.225 0.013 -9.656 1 98.81 78 GLY B N 1
ATOM 1865 C CA . GLY B 1 78 ? 1.655 -1.312 -9.844 1 98.81 78 GLY B CA 1
ATOM 1866 C C . GLY B 1 78 ? 2.109 -2.311 -8.797 1 98.81 78 GLY B C 1
ATOM 1867 O O . GLY B 1 78 ? 3.158 -2.133 -8.18 1 98.81 78 GLY B O 1
ATOM 1868 N N . GLU B 1 79 ? 1.319 -3.318 -8.547 1 98.94 79 GLU B N 1
ATOM 1869 C CA . GLU B 1 79 ? 1.613 -4.461 -7.688 1 98.94 79 GLU B CA 1
ATOM 1870 C C . GLU B 1 79 ? 1.501 -5.773 -8.453 1 98.94 79 GLU B C 1
ATOM 1872 O O . GLU B 1 79 ? 0.548 -5.98 -9.211 1 98.94 79 GLU B O 1
ATOM 1877 N N . ILE B 1 80 ? 2.48 -6.629 -8.289 1 98.88 80 ILE B N 1
ATOM 1878 C CA . ILE B 1 80 ? 2.418 -7.895 -9.016 1 98.88 80 ILE B CA 1
ATOM 1879 C C . ILE B 1 80 ? 2.299 -9.055 -8.023 1 98.88 80 ILE B C 1
ATOM 1881 O O . ILE B 1 80 ? 2.777 -8.961 -6.895 1 98.88 80 ILE B O 1
ATOM 1885 N N . ALA B 1 81 ? 1.646 -10.109 -8.398 1 98.31 81 ALA B N 1
ATOM 1886 C CA . ALA B 1 81 ? 1.501 -11.383 -7.695 1 98.31 81 ALA B CA 1
ATOM 1887 C C . ALA B 1 81 ? 1.376 -12.539 -8.68 1 98.31 81 ALA B C 1
ATOM 1889 O O . ALA B 1 81 ? 0.968 -12.344 -9.828 1 98.31 81 ALA B O 1
ATOM 1890 N N . TYR B 1 82 ? 1.759 -13.703 -8.234 1 97.5 82 TYR B N 1
ATOM 1891 C CA . TYR B 1 82 ? 1.644 -14.883 -9.086 1 97.5 82 TYR B CA 1
ATOM 1892 C C . TYR B 1 82 ? 1.646 -16.156 -8.25 1 97.5 82 TYR B C 1
ATOM 1894 O O . TYR B 1 82 ? 2.182 -16.188 -7.141 1 97.5 82 TYR B O 1
ATOM 1902 N N . ALA B 1 83 ? 1.021 -17.125 -8.734 1 96.5 83 ALA B N 1
ATOM 1903 C CA . ALA B 1 83 ? 0.991 -18.5 -8.227 1 96.5 83 ALA B CA 1
ATOM 1904 C C . ALA B 1 83 ? 1.064 -19.516 -9.367 1 96.5 83 ALA B C 1
ATOM 1906 O O . ALA B 1 83 ? 0.319 -19.406 -10.344 1 96.5 83 ALA B O 1
ATOM 1907 N N . VAL B 1 84 ? 1.987 -20.422 -9.25 1 97.12 84 VAL B N 1
ATOM 1908 C CA . VAL B 1 84 ? 2.121 -21.422 -10.305 1 97.12 84 VAL B CA 1
ATOM 1909 C C . VAL B 1 84 ? 2.029 -22.828 -9.703 1 97.12 84 VAL B C 1
ATOM 1911 O O . VAL B 1 84 ? 2.34 -23.016 -8.531 1 97.12 84 VAL B O 1
ATOM 1914 N N . HIS B 1 85 ? 1.634 -23.75 -10.484 1 97.31 85 HIS B N 1
ATOM 1915 C CA . HIS B 1 85 ? 1.53 -25.141 -10.094 1 97.31 85 HIS B CA 1
ATOM 1916 C C . HIS B 1 85 ? 2.859 -25.672 -9.562 1 97.31 85 HIS B C 1
ATOM 1918 O O . HIS B 1 85 ? 3.908 -25.453 -10.172 1 97.31 85 HIS B O 1
ATOM 1924 N N . PRO B 1 86 ? 2.785 -26.391 -8.445 1 96.94 86 PRO B N 1
ATOM 1925 C CA . PRO B 1 86 ? 4.016 -26.938 -7.863 1 96.94 86 PRO B CA 1
ATOM 1926 C C . PRO B 1 86 ? 4.809 -27.781 -8.852 1 96.94 86 PRO B C 1
ATOM 1928 O O . PRO B 1 86 ? 6.039 -27.844 -8.781 1 96.94 86 PRO B O 1
ATOM 1931 N N . ARG B 1 87 ? 4.188 -28.359 -9.797 1 96 87 ARG B N 1
ATOM 1932 C CA . ARG B 1 87 ? 4.859 -29.25 -10.734 1 96 87 ARG B CA 1
ATOM 1933 C C . ARG B 1 87 ? 5.832 -28.484 -11.625 1 96 87 ARG B C 1
ATOM 1935 O O . ARG B 1 87 ? 6.684 -29.078 -12.281 1 96 87 ARG B O 1
ATOM 1942 N N . VAL B 1 88 ? 5.715 -27.188 -11.719 1 96.19 88 VAL B N 1
ATOM 1943 C CA . VAL B 1 88 ? 6.598 -26.406 -12.578 1 96.19 88 VAL B CA 1
ATOM 1944 C C . VAL B 1 88 ? 7.496 -25.516 -11.719 1 96.19 88 VAL B C 1
ATOM 1946 O O . VAL B 1 88 ? 8.141 -24.594 -12.234 1 96.19 88 VAL B O 1
ATOM 1949 N N . TRP B 1 89 ? 7.512 -25.719 -10.406 1 95.38 89 TRP B N 1
ATOM 1950 C CA . TRP B 1 89 ? 8.422 -24.984 -9.547 1 95.38 89 TRP B CA 1
ATOM 1951 C C . TRP B 1 89 ? 9.875 -25.25 -9.93 1 95.38 89 TRP B C 1
ATOM 1953 O O . TRP B 1 89 ? 10.227 -26.359 -10.305 1 95.38 89 TRP B O 1
ATOM 1963 N N . GLY B 1 90 ? 10.648 -24.203 -9.812 1 94.75 90 GLY B N 1
ATOM 1964 C CA . GLY B 1 90 ? 12.07 -24.359 -10.062 1 94.75 90 GLY B CA 1
ATOM 1965 C C . GLY B 1 90 ? 12.414 -24.391 -11.539 1 94.75 90 GLY B C 1
ATOM 1966 O O . GLY B 1 90 ? 13.539 -24.719 -11.914 1 94.75 90 GLY B O 1
ATOM 1967 N N . GLN B 1 91 ? 11.445 -24.062 -12.359 1 96.06 91 GLN B N 1
ATOM 1968 C CA . GLN B 1 91 ? 11.648 -24.156 -13.805 1 96.06 91 GLN B CA 1
ATOM 1969 C C . GLN B 1 91 ? 11.641 -22.781 -14.453 1 96.06 91 GLN B C 1
ATOM 1971 O O . GLN B 1 91 ? 11.617 -22.672 -15.688 1 96.06 91 GLN B O 1
ATOM 1976 N N . GLY B 1 92 ? 11.555 -21.734 -13.688 1 97.38 92 GLY B N 1
ATOM 1977 C CA . GLY B 1 92 ? 11.641 -20.375 -14.203 1 97.38 92 GLY B CA 1
ATOM 1978 C C . GLY B 1 92 ? 10.305 -19.812 -14.648 1 97.38 92 GLY B C 1
ATOM 1979 O O . GLY B 1 92 ? 10.234 -18.703 -15.188 1 97.38 92 GLY B O 1
ATOM 1980 N N . VAL B 1 93 ? 9.188 -20.5 -14.398 1 98.19 93 VAL B N 1
ATOM 1981 C CA . VAL B 1 93 ? 7.871 -20.125 -14.891 1 98.19 93 VAL B CA 1
ATOM 1982 C C .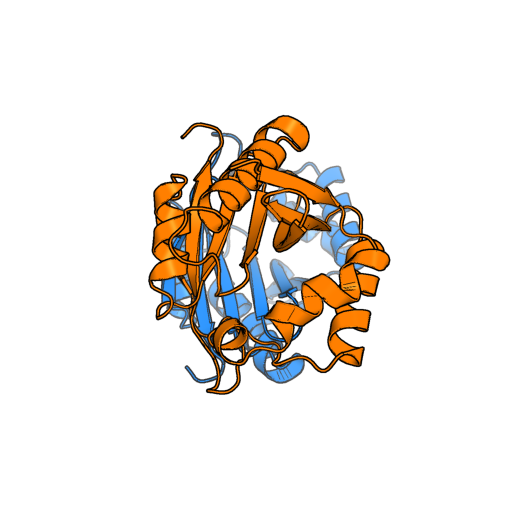 VAL B 1 93 ? 7.383 -18.875 -14.148 1 98.19 93 VAL B C 1
ATOM 1984 O O . VAL B 1 93 ? 6.91 -17.922 -14.766 1 98.19 93 VAL B O 1
ATOM 1987 N N . ALA B 1 94 ? 7.547 -18.875 -12.867 1 98.31 94 ALA B N 1
ATOM 1988 C CA . ALA B 1 94 ? 7.156 -17.719 -12.086 1 98.31 94 ALA B CA 1
ATOM 1989 C C . ALA B 1 94 ? 7.988 -16.5 -12.469 1 98.31 94 ALA B C 1
ATOM 1991 O O . ALA B 1 94 ? 7.465 -15.375 -12.547 1 98.31 94 ALA B O 1
ATOM 1992 N N . THR B 1 95 ? 9.281 -16.688 -12.719 1 98.62 95 THR B N 1
ATOM 1993 C CA . THR B 1 95 ? 10.156 -15.609 -13.133 1 98.62 95 THR B CA 1
ATOM 1994 C C . THR B 1 95 ? 9.695 -15.016 -14.461 1 98.62 95 THR B C 1
ATOM 1996 O O . THR B 1 95 ? 9.633 -13.797 -14.617 1 98.62 95 THR B O 1
ATOM 1999 N N . ALA B 1 96 ? 9.352 -15.906 -15.375 1 98.56 96 ALA B N 1
ATOM 2000 C CA . ALA B 1 96 ? 8.844 -15.453 -16.656 1 98.56 96 ALA B CA 1
ATOM 2001 C C . ALA B 1 96 ? 7.555 -14.656 -16.5 1 98.56 96 ALA B C 1
ATOM 2003 O O . ALA B 1 96 ? 7.375 -13.609 -17.125 1 98.56 96 ALA B O 1
ATOM 2004 N N . ALA B 1 97 ? 6.652 -15.117 -15.656 1 98.69 97 ALA B N 1
ATOM 2005 C CA . ALA B 1 97 ? 5.391 -14.43 -15.391 1 98.69 97 ALA B CA 1
ATOM 2006 C C . ALA B 1 97 ? 5.633 -13.055 -14.781 1 98.69 97 ALA B C 1
ATOM 2008 O O . ALA B 1 97 ? 5.055 -12.055 -15.227 1 98.69 97 ALA B O 1
ATOM 2009 N N . ALA B 1 98 ? 6.504 -13.008 -13.797 1 98.81 98 ALA B N 1
ATOM 2010 C CA . ALA B 1 98 ? 6.828 -11.75 -13.133 1 98.81 98 ALA B CA 1
ATOM 2011 C C . ALA B 1 98 ? 7.43 -10.742 -14.109 1 98.81 98 ALA B C 1
ATOM 2013 O O . ALA B 1 98 ? 7.066 -9.57 -14.102 1 98.81 98 ALA B O 1
ATOM 2014 N N . ARG B 1 99 ? 8.328 -11.188 -14.953 1 98.69 99 ARG B N 1
ATOM 2015 C CA . ARG B 1 99 ? 8.945 -10.32 -15.945 1 98.69 99 ARG B CA 1
ATOM 2016 C C . ARG B 1 99 ? 7.898 -9.734 -16.891 1 98.69 99 ARG B C 1
ATOM 2018 O O . ARG B 1 99 ? 7.961 -8.555 -17.234 1 98.69 99 ARG B O 1
ATOM 2025 N N . GLU B 1 100 ? 7.02 -10.602 -17.328 1 98.56 100 GLU B N 1
ATOM 2026 C CA . GLU B 1 100 ? 5.969 -10.125 -18.219 1 98.56 100 GLU B CA 1
ATOM 2027 C C . GLU B 1 100 ? 5.062 -9.117 -17.531 1 98.56 100 GLU B C 1
ATOM 2029 O O . GLU B 1 100 ? 4.645 -8.125 -18.125 1 98.56 100 GLU B O 1
ATOM 2034 N N . LEU B 1 101 ? 4.746 -9.352 -16.234 1 98.88 101 LEU B N 1
ATOM 2035 C CA . LEU B 1 101 ? 3.951 -8.391 -15.477 1 98.88 101 LEU B CA 1
ATOM 2036 C C . LEU B 1 101 ? 4.668 -7.051 -15.375 1 98.88 101 LEU B C 1
ATOM 2038 O O . LEU B 1 101 ? 4.043 -5.996 -15.492 1 98.88 101 LEU B O 1
ATOM 2042 N N . LEU B 1 102 ? 5.957 -7.086 -15.148 1 98.81 102 LEU B N 1
ATOM 2043 C CA . LEU B 1 102 ? 6.734 -5.855 -15.094 1 98.81 102 LEU B CA 1
ATOM 2044 C C . LEU B 1 102 ? 6.684 -5.121 -16.438 1 98.81 102 LEU B C 1
ATOM 2046 O O . LEU B 1 102 ? 6.484 -3.906 -16.469 1 98.81 102 LEU B O 1
ATOM 2050 N N . ARG B 1 103 ? 6.887 -5.914 -17.484 1 98.5 103 ARG B N 1
ATOM 2051 C CA . ARG B 1 103 ? 6.805 -5.312 -18.812 1 98.5 103 ARG B CA 1
ATOM 2052 C C . ARG B 1 103 ? 5.461 -4.625 -19.031 1 98.5 103 ARG B C 1
ATOM 2054 O O . ARG B 1 103 ? 5.406 -3.473 -19.453 1 98.5 103 ARG B O 1
ATOM 2061 N N . VAL B 1 104 ? 4.371 -5.285 -18.734 1 98.38 104 VAL B N 1
ATOM 2062 C CA . VAL B 1 104 ? 3.025 -4.746 -18.906 1 98.38 104 VAL B CA 1
ATOM 2063 C C . VAL B 1 104 ? 2.846 -3.516 -18.016 1 98.38 104 VAL B C 1
ATOM 2065 O O . VAL B 1 104 ? 2.34 -2.486 -18.469 1 98.38 104 VAL B O 1
ATOM 2068 N N . GLY B 1 105 ? 3.277 -3.574 -16.734 1 98.56 105 GLY B N 1
ATOM 2069 C CA . GLY B 1 105 ? 3.158 -2.457 -15.812 1 98.56 105 GLY B CA 1
ATOM 2070 C C . GLY B 1 105 ? 3.873 -1.208 -16.297 1 98.56 105 GLY B C 1
ATOM 2071 O O . GLY B 1 105 ? 3.326 -0.106 -16.219 1 98.56 105 GLY B O 1
ATOM 2072 N N . PHE B 1 106 ? 5.059 -1.353 -16.828 1 98.62 106 PHE B N 1
ATOM 2073 C CA . PHE B 1 106 ? 5.883 -0.219 -17.234 1 98.62 106 PHE B CA 1
ATOM 2074 C C . PHE B 1 106 ? 5.508 0.249 -18.625 1 98.62 106 PHE B C 1
ATOM 2076 O O . PHE B 1 106 ? 5.289 1.441 -18.859 1 98.62 106 PHE B O 1
ATOM 2083 N N . SER B 1 107 ? 5.379 -0.649 -19.547 1 98.06 107 SER B N 1
ATOM 2084 C CA . SER B 1 107 ? 5.293 -0.266 -20.953 1 98.06 107 SER B CA 1
ATOM 2085 C C . SER B 1 107 ? 3.848 0.006 -21.359 1 98.06 107 SER B C 1
ATOM 2087 O O . SER B 1 107 ? 3.58 0.921 -22.141 1 98.06 107 SER B O 1
ATOM 2089 N N . VAL B 1 108 ? 2.953 -0.786 -20.891 1 97.44 108 VAL B N 1
ATOM 2090 C CA . VAL B 1 108 ? 1.563 -0.655 -21.312 1 97.44 108 VAL B CA 1
ATOM 2091 C C . VAL B 1 108 ? 0.84 0.347 -20.422 1 97.44 108 VAL B C 1
ATOM 2093 O O . VAL B 1 108 ? 0.139 1.235 -20.906 1 97.44 108 VAL B O 1
ATOM 2096 N N . TYR B 1 109 ? 1.084 0.225 -19.094 1 97.69 109 TYR B N 1
ATOM 2097 C CA . TYR B 1 109 ? 0.282 1.045 -18.188 1 97.69 109 TYR B CA 1
ATOM 2098 C C . TYR B 1 109 ? 1.086 2.229 -17.672 1 97.69 109 TYR B C 1
ATOM 2100 O O . TYR B 1 109 ? 0.569 3.055 -16.922 1 97.69 109 TYR B O 1
ATOM 2108 N N . GLY B 1 110 ? 2.326 2.311 -17.969 1 98.06 110 GLY B N 1
ATOM 2109 C CA . GLY B 1 110 ? 3.139 3.492 -17.719 1 98.06 110 GLY B CA 1
ATOM 2110 C C . GLY B 1 110 ? 3.402 3.73 -16.234 1 98.06 110 GLY B C 1
ATOM 2111 O O . GLY B 1 110 ? 3.475 4.879 -15.797 1 98.06 110 GLY B O 1
ATOM 2112 N N . ARG B 1 111 ? 3.506 2.707 -15.469 1 98.44 111 ARG B N 1
ATOM 2113 C CA . ARG B 1 111 ? 3.787 2.854 -14.047 1 98.44 111 ARG B CA 1
ATOM 2114 C C . ARG B 1 111 ? 5.25 3.219 -13.812 1 98.44 111 ARG B C 1
ATOM 2116 O O . ARG B 1 111 ? 6.133 2.777 -14.555 1 98.44 111 ARG B O 1
ATOM 2123 N N . HIS B 1 112 ? 5.469 4.066 -12.844 1 98.69 112 HIS B N 1
ATOM 2124 C CA . HIS B 1 112 ? 6.816 4.453 -12.438 1 98.69 112 HIS B CA 1
ATOM 2125 C C . HIS B 1 112 ? 7.438 3.406 -11.523 1 98.69 112 HIS B C 1
ATOM 2127 O O . HIS B 1 112 ? 8.648 3.172 -11.57 1 98.69 112 HIS B O 1
ATOM 2133 N N . ARG B 1 113 ? 6.648 2.834 -10.727 1 98.81 113 ARG B N 1
ATOM 2134 C CA . ARG B 1 113 ? 7.055 1.905 -9.672 1 98.81 113 ARG B CA 1
ATOM 2135 C C . ARG B 1 113 ? 6.18 0.656 -9.68 1 98.81 113 ARG B C 1
ATOM 2137 O O . ARG B 1 113 ? 4.961 0.747 -9.836 1 98.81 113 ARG B O 1
ATOM 2144 N N . VAL B 1 114 ? 6.789 -0.514 -9.609 1 98.94 114 VAL B N 1
ATOM 2145 C CA . VAL B 1 114 ? 6.086 -1.779 -9.414 1 98.94 114 VAL B CA 1
ATOM 2146 C C . VAL B 1 114 ? 6.648 -2.502 -8.195 1 98.94 114 VAL B C 1
ATOM 2148 O O . VAL B 1 114 ? 7.867 -2.568 -8.016 1 98.94 114 VAL B O 1
ATOM 2151 N N . PHE B 1 115 ? 5.742 -2.955 -7.336 1 98.94 115 PHE B N 1
ATOM 2152 C CA . PHE B 1 115 ? 6.199 -3.652 -6.141 1 98.94 115 PHE B CA 1
ATOM 2153 C C . PHE B 1 115 ? 5.512 -5.008 -6.012 1 98.94 115 PHE B C 1
ATOM 2155 O O . PHE B 1 115 ? 4.566 -5.301 -6.742 1 98.94 115 PHE B O 1
ATOM 2162 N N . GLY B 1 116 ? 6.027 -5.879 -5.223 1 98.81 116 GLY B N 1
ATOM 2163 C CA . GLY B 1 116 ? 5.5 -7.168 -4.801 1 98.81 116 GLY B CA 1
ATOM 2164 C C . GLY B 1 116 ? 5.891 -7.531 -3.379 1 98.81 116 GLY B C 1
ATOM 2165 O O . GLY B 1 116 ? 6.883 -7.023 -2.85 1 98.81 116 GLY B O 1
ATOM 2166 N N . THR B 1 117 ? 5.07 -8.359 -2.84 1 98.62 117 THR B N 1
ATOM 2167 C CA . THR B 1 117 ? 5.348 -8.812 -1.48 1 98.62 117 THR B CA 1
ATOM 2168 C C . THR B 1 117 ? 5.316 -10.336 -1.398 1 98.62 117 THR B C 1
ATOM 2170 O O . THR B 1 117 ? 4.754 -11 -2.273 1 98.62 117 THR B O 1
ATOM 2173 N N . CYS B 1 118 ? 5.934 -10.859 -0.374 1 98.12 118 CYS B N 1
ATOM 2174 C CA . CYS B 1 118 ? 5.871 -12.289 -0.106 1 98.12 118 CYS B CA 1
ATOM 2175 C C . CYS B 1 118 ? 6.055 -12.57 1.38 1 98.12 118 CYS B C 1
ATOM 2177 O O . CYS B 1 118 ? 6.484 -11.695 2.135 1 98.12 118 CYS B O 1
ATOM 2179 N N . ASP B 1 119 ? 5.637 -13.781 1.769 1 97.69 119 ASP B N 1
ATOM 2180 C CA . ASP B 1 119 ? 5.965 -14.266 3.105 1 97.69 119 ASP B CA 1
ATOM 2181 C C . ASP B 1 119 ? 7.473 -14.367 3.301 1 97.69 119 ASP B C 1
ATOM 2183 O O . ASP B 1 119 ? 8.18 -14.914 2.455 1 97.69 119 ASP B O 1
ATOM 2187 N N . PRO B 1 120 ? 7.934 -13.805 4.457 1 97.88 120 PRO B N 1
ATOM 2188 C CA . PRO B 1 120 ? 9.383 -13.844 4.684 1 97.88 120 PRO B CA 1
ATOM 2189 C C . PRO B 1 120 ? 9.945 -15.266 4.684 1 97.88 120 PRO B C 1
ATOM 2191 O O . PRO B 1 120 ? 11.125 -15.461 4.398 1 97.88 120 PRO B O 1
ATOM 2194 N N . ARG B 1 121 ? 9.172 -16.297 4.914 1 97.06 121 ARG B N 1
ATOM 2195 C CA . ARG B 1 121 ? 9.594 -17.688 4.934 1 97.06 121 ARG B CA 1
ATOM 2196 C C . ARG B 1 121 ? 9.625 -18.281 3.525 1 97.06 121 ARG B C 1
ATOM 2198 O O . ARG B 1 121 ? 10.18 -19.359 3.305 1 97.06 121 ARG B O 1
ATOM 2205 N N . ASN B 1 122 ? 8.961 -17.609 2.57 1 96.44 122 ASN B N 1
ATOM 2206 C CA . ASN B 1 122 ? 8.875 -18.109 1.204 1 96.44 122 ASN B CA 1
ATOM 2207 C C . ASN B 1 122 ? 10.094 -17.719 0.378 1 96.44 122 ASN B C 1
ATOM 2209 O O . ASN B 1 122 ? 10.016 -16.828 -0.471 1 96.44 122 ASN B O 1
ATOM 2213 N N . VAL B 1 123 ? 11.117 -18.391 0.52 1 96.56 123 VAL B N 1
ATOM 2214 C CA . VAL B 1 123 ? 12.422 -18.078 -0.066 1 96.56 123 VAL B CA 1
ATOM 2215 C C . VAL B 1 123 ? 12.328 -18.141 -1.589 1 96.56 123 VAL B C 1
ATOM 2217 O O . VAL B 1 123 ? 12.992 -17.375 -2.291 1 96.56 123 VAL B O 1
ATOM 2220 N N . ALA B 1 124 ? 11.555 -19.078 -2.062 1 96.12 124 ALA B N 1
ATOM 2221 C CA . ALA B 1 124 ? 11.391 -19.219 -3.506 1 96.12 124 ALA B CA 1
ATOM 2222 C C . ALA B 1 124 ? 10.75 -17.984 -4.117 1 96.12 124 ALA B C 1
ATOM 2224 O O . ALA B 1 124 ? 11.195 -17.5 -5.164 1 96.12 124 ALA B O 1
ATOM 2225 N N . SER B 1 125 ? 9.711 -17.484 -3.484 1 97.12 125 SER B N 1
ATOM 2226 C CA . SER B 1 125 ? 9.055 -16.266 -3.961 1 97.12 125 SER B CA 1
ATOM 2227 C C . SER B 1 125 ? 10.008 -15.07 -3.918 1 97.12 125 SER B C 1
ATOM 2229 O O . SER B 1 125 ? 10.07 -14.289 -4.867 1 97.12 125 SER B O 1
ATOM 2231 N N . ALA B 1 126 ? 10.734 -14.961 -2.863 1 98.38 126 ALA B N 1
ATOM 2232 C CA . ALA B 1 126 ? 11.727 -13.891 -2.742 1 98.38 126 ALA B CA 1
ATOM 2233 C C . ALA B 1 126 ? 12.758 -13.977 -3.859 1 98.38 126 ALA B C 1
ATOM 2235 O O . ALA B 1 126 ? 13.156 -12.961 -4.426 1 98.38 126 ALA B O 1
ATOM 2236 N N . ALA B 1 127 ? 13.211 -15.156 -4.141 1 98.44 127 ALA B N 1
ATOM 2237 C CA . ALA B 1 127 ? 14.195 -15.375 -5.195 1 98.44 127 ALA B CA 1
ATOM 2238 C C . ALA B 1 127 ? 13.672 -14.891 -6.547 1 98.44 127 ALA B C 1
ATOM 2240 O O . ALA B 1 127 ? 14.414 -14.273 -7.32 1 98.44 127 ALA B O 1
ATOM 2241 N N . VAL B 1 128 ? 12.422 -15.125 -6.871 1 98.62 128 VAL B N 1
ATOM 2242 C CA . VAL B 1 128 ? 11.812 -14.68 -8.117 1 98.62 128 VAL B CA 1
ATOM 2243 C C . VAL B 1 128 ? 11.82 -13.156 -8.188 1 98.62 128 VAL B C 1
ATOM 2245 O O . VAL B 1 128 ? 12.227 -12.578 -9.195 1 98.62 128 VAL B O 1
ATOM 2248 N N . LEU B 1 129 ? 11.406 -12.492 -7.102 1 98.81 129 LEU B N 1
ATOM 2249 C CA . LEU B 1 129 ? 11.344 -11.031 -7.062 1 98.81 129 LEU B CA 1
ATOM 2250 C C . LEU B 1 129 ? 12.727 -10.422 -7.273 1 98.81 129 LEU B C 1
ATOM 2252 O O . LEU B 1 129 ? 12.875 -9.445 -8.008 1 98.81 129 LEU B O 1
ATOM 2256 N N . ARG B 1 130 ? 13.703 -10.992 -6.68 1 98.62 130 ARG B N 1
ATOM 2257 C CA . ARG B 1 130 ? 15.07 -10.523 -6.863 1 98.62 130 ARG B CA 1
ATOM 2258 C C . ARG B 1 130 ? 15.555 -10.773 -8.289 1 98.62 130 ARG B C 1
ATOM 2260 O O . ARG B 1 130 ? 16.203 -9.922 -8.891 1 98.62 130 ARG B O 1
ATOM 2267 N N . LYS B 1 131 ? 15.234 -11.922 -8.82 1 98.56 131 LYS B N 1
ATOM 2268 C CA . LYS B 1 131 ? 15.688 -12.32 -10.148 1 98.56 131 LYS B CA 1
ATOM 2269 C C . LYS B 1 131 ? 15.148 -11.383 -11.219 1 98.56 131 LYS B C 1
ATOM 2271 O O . LYS B 1 131 ? 15.805 -11.156 -12.242 1 98.56 131 LYS B O 1
ATOM 2276 N N . VAL B 1 132 ? 14.008 -10.852 -10.984 1 98.56 132 VAL B N 1
ATOM 2277 C CA . VAL B 1 132 ? 13.43 -9.984 -12.008 1 98.56 132 VAL B CA 1
ATOM 2278 C C . VAL B 1 132 ? 13.867 -8.539 -11.766 1 98.56 132 VAL B C 1
ATOM 2280 O O . VAL B 1 132 ? 13.344 -7.613 -12.391 1 98.56 132 VAL B O 1
ATOM 2283 N N . GLY B 1 133 ? 14.742 -8.297 -10.828 1 98.62 133 GLY B N 1
ATOM 2284 C CA . GLY B 1 133 ? 15.398 -7.004 -10.68 1 98.62 133 GLY B CA 1
ATOM 2285 C C . GLY B 1 133 ? 14.852 -6.18 -9.531 1 98.62 133 GLY B C 1
ATOM 2286 O O . GLY B 1 133 ? 15.289 -5.051 -9.305 1 98.62 133 GLY B O 1
ATO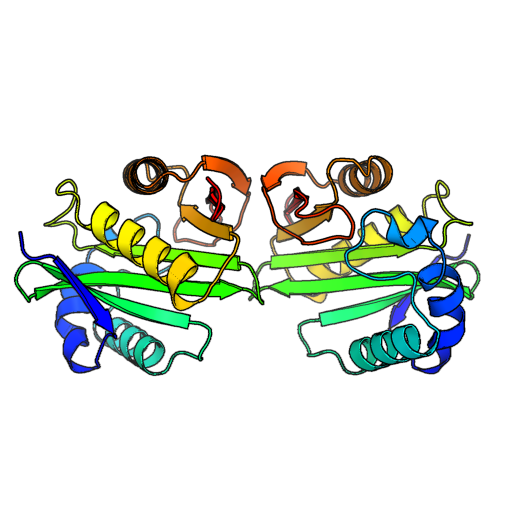M 2287 N N . MET B 1 134 ? 13.922 -6.691 -8.781 1 98.88 134 MET B N 1
ATOM 2288 C CA . MET B 1 134 ? 13.352 -5.922 -7.68 1 98.88 134 MET B CA 1
ATOM 2289 C C . MET B 1 134 ? 14.305 -5.898 -6.488 1 98.88 134 MET B C 1
ATOM 2291 O O . MET B 1 134 ? 15 -6.879 -6.223 1 98.88 134 MET B O 1
ATOM 2295 N N . ARG B 1 135 ? 14.227 -4.785 -5.754 1 98.75 135 ARG B N 1
ATOM 2296 C CA . ARG B 1 135 ? 15.07 -4.598 -4.582 1 98.75 135 ARG B CA 1
ATOM 2297 C C . ARG B 1 135 ? 14.258 -4.703 -3.295 1 98.75 135 ARG B C 1
ATOM 2299 O O . ARG B 1 135 ? 13.133 -4.215 -3.229 1 98.75 135 ARG B O 1
ATOM 2306 N N . TYR B 1 136 ? 14.844 -5.289 -2.338 1 98.81 136 TYR B N 1
ATOM 2307 C CA . TYR B 1 136 ? 14.234 -5.383 -1.019 1 98.81 136 TYR B CA 1
ATOM 2308 C C . TYR B 1 136 ? 14.102 -4.008 -0.379 1 98.81 136 TYR B C 1
ATOM 2310 O O . TYR B 1 136 ? 15.07 -3.248 -0.318 1 98.81 136 TYR B O 1
ATOM 2318 N N . GLU B 1 137 ? 12.914 -3.699 0.112 1 98.88 137 GLU B N 1
ATOM 2319 C CA . GLU B 1 137 ? 12.695 -2.371 0.673 1 98.88 137 GLU B CA 1
ATOM 2320 C C . GLU B 1 137 ? 12.383 -2.445 2.164 1 98.88 137 GLU B C 1
ATOM 2322 O O . GLU B 1 137 ? 12.289 -1.417 2.838 1 98.88 137 GLU B O 1
ATOM 2327 N N . GLY B 1 138 ? 12.102 -3.66 2.623 1 98.69 138 GLY B N 1
ATOM 2328 C CA . GLY B 1 138 ? 11.891 -3.82 4.055 1 98.69 138 GLY B CA 1
ATOM 2329 C C . GLY B 1 138 ? 10.812 -4.836 4.387 1 98.69 138 GLY B C 1
ATOM 2330 O O . GLY B 1 138 ? 10.164 -5.379 3.488 1 98.69 138 GLY B O 1
ATOM 2331 N N . ARG B 1 139 ? 10.672 -5.133 5.672 1 98.75 139 ARG B N 1
ATOM 2332 C CA . ARG B 1 139 ? 9.688 -6.074 6.188 1 98.75 139 ARG B CA 1
ATOM 2333 C C . ARG B 1 139 ? 8.516 -5.344 6.828 1 98.75 139 ARG B C 1
ATOM 2335 O O . ARG B 1 139 ? 8.695 -4.547 7.746 1 98.75 139 ARG B O 1
ATOM 2342 N N . MET B 1 140 ? 7.34 -5.602 6.363 1 98.81 140 MET B N 1
ATOM 2343 C CA . MET B 1 140 ? 6.102 -5.062 6.918 1 98.81 140 MET B CA 1
ATOM 2344 C C . MET B 1 140 ? 5.477 -6.051 7.898 1 98.81 140 MET B C 1
ATOM 2346 O O . MET B 1 140 ? 5.219 -7.203 7.551 1 98.81 140 MET B O 1
ATOM 2350 N N . ARG B 1 141 ? 5.18 -5.652 9.031 1 98.5 141 ARG B N 1
ATOM 2351 C CA . ARG B 1 141 ? 4.668 -6.547 10.062 1 98.5 141 ARG B CA 1
ATOM 2352 C C . ARG B 1 141 ? 3.154 -6.703 9.953 1 98.5 141 ARG B C 1
ATOM 2354 O O . ARG B 1 141 ? 2.445 -5.738 9.664 1 98.5 141 ARG B O 1
ATOM 2361 N N . GLY B 1 142 ? 2.672 -7.914 10.18 1 97.81 142 GLY B N 1
ATOM 2362 C CA . GLY B 1 142 ? 1.265 -8.211 10.398 1 97.81 142 GLY B CA 1
ATOM 2363 C C . GLY B 1 142 ? 0.388 -7.824 9.219 1 97.81 142 GLY B C 1
ATOM 2364 O O . GLY B 1 142 ? -0.697 -7.27 9.398 1 97.81 142 GLY B O 1
ATOM 2365 N N . THR B 1 143 ? 0.792 -8.055 7.992 1 97.25 143 THR B N 1
ATOM 2366 C CA . THR B 1 143 ? 0.111 -7.52 6.816 1 97.25 143 THR B CA 1
ATOM 2367 C C . THR B 1 143 ? -1.001 -8.461 6.363 1 97.25 143 THR B C 1
ATOM 2369 O O . THR B 1 143 ? -1.889 -8.062 5.605 1 97.25 143 THR B O 1
ATOM 2372 N N . ALA B 1 144 ? -0.958 -9.719 6.773 1 95.44 144 ALA B N 1
ATOM 2373 C CA . ALA B 1 144 ? -1.948 -10.688 6.309 1 95.44 144 ALA B CA 1
ATOM 2374 C C . ALA B 1 144 ? -2.248 -11.727 7.387 1 95.44 144 ALA B C 1
ATOM 2376 O O . ALA B 1 144 ? -1.345 -12.172 8.094 1 95.44 144 ALA B O 1
ATOM 2377 N N . TYR B 1 145 ? -3.553 -12.07 7.465 1 95.19 145 TYR B N 1
ATOM 2378 C CA . TYR B 1 145 ? -3.951 -13.156 8.352 1 95.19 145 TYR B CA 1
ATOM 2379 C C . TYR B 1 145 ? -4.047 -14.477 7.586 1 95.19 145 TYR B C 1
ATOM 2381 O O . TYR B 1 145 ? -4.812 -14.586 6.625 1 95.19 145 TYR B O 1
ATOM 2389 N N . ILE B 1 146 ? -3.172 -15.445 8.023 1 93.75 146 ILE B N 1
ATOM 2390 C CA . ILE B 1 146 ? -3.189 -16.766 7.406 1 93.75 146 ILE B CA 1
ATOM 2391 C C . ILE B 1 146 ? -3.453 -17.828 8.469 1 93.75 146 ILE B C 1
ATOM 2393 O O . ILE B 1 146 ? -3.848 -17.516 9.594 1 93.75 146 ILE B O 1
ATOM 2397 N N . ARG B 1 147 ? -3.441 -19.062 8.109 1 87.62 147 ARG B N 1
ATOM 2398 C CA . ARG B 1 147 ? -3.807 -20.172 8.984 1 87.62 147 ARG B CA 1
ATOM 2399 C C . ARG B 1 147 ? -3.021 -20.125 10.289 1 87.62 147 ARG B C 1
ATOM 2401 O O . ARG B 1 147 ? -3.57 -20.391 11.359 1 87.62 147 ARG B O 1
ATOM 2408 N N . ASP B 1 148 ? -1.812 -19.703 10.25 1 88.06 148 ASP B N 1
ATOM 2409 C CA . ASP B 1 148 ? -0.951 -19.719 11.422 1 88.06 148 ASP B CA 1
ATOM 2410 C C . ASP B 1 148 ? -0.942 -18.359 12.109 1 88.06 148 ASP B C 1
ATOM 2412 O O . ASP B 1 148 ? -0.145 -18.109 13.023 1 88.06 148 ASP B O 1
ATOM 2416 N N . GLY B 1 149 ? -1.866 -17.453 11.727 1 93.88 149 GLY B N 1
ATOM 2417 C CA . GLY B 1 149 ? -1.936 -16.141 12.344 1 93.88 149 GLY B CA 1
ATOM 2418 C C . GLY B 1 149 ? -1.521 -15.016 11.406 1 93.88 149 GLY B C 1
ATOM 2419 O O . GLY B 1 149 ? -1.57 -15.172 10.188 1 93.88 149 GLY B O 1
ATOM 2420 N N . TRP B 1 150 ? -1.156 -13.891 12.078 1 96.25 150 TRP B N 1
ATOM 2421 C CA . TRP B 1 150 ? -0.727 -12.734 11.289 1 96.25 150 TRP B CA 1
ATOM 2422 C C . TRP B 1 150 ? 0.697 -12.922 10.781 1 96.25 150 TRP B C 1
ATOM 2424 O O . TRP B 1 150 ? 1.599 -13.273 11.547 1 96.25 150 TRP B O 1
ATOM 2434 N N . ARG B 1 151 ? 0.799 -12.734 9.586 1 95.5 151 ARG B N 1
ATOM 2435 C CA . ARG B 1 151 ? 2.115 -12.891 8.969 1 95.5 151 ARG B CA 1
ATOM 2436 C C . ARG B 1 151 ? 2.648 -11.547 8.484 1 95.5 151 ARG B C 1
ATOM 2438 O O . ARG B 1 151 ? 1.876 -10.664 8.102 1 95.5 151 ARG B O 1
ATOM 2445 N N . ASP B 1 152 ? 4.031 -11.461 8.531 1 97.94 152 ASP B N 1
ATOM 2446 C CA . ASP B 1 152 ? 4.746 -10.328 7.945 1 97.94 152 ASP B CA 1
ATOM 2447 C C . ASP B 1 152 ? 4.859 -10.484 6.43 1 97.94 152 ASP B C 1
ATOM 2449 O O . ASP B 1 152 ? 4.562 -11.555 5.883 1 97.94 152 ASP B O 1
ATOM 2453 N N . SER B 1 153 ? 5.168 -9.414 5.746 1 98.5 153 SER B N 1
ATOM 2454 C CA . SER B 1 153 ? 5.488 -9.438 4.32 1 98.5 153 SER B CA 1
ATOM 2455 C C . SER B 1 153 ? 6.805 -8.727 4.035 1 98.5 153 SER B C 1
ATOM 2457 O O . SER B 1 153 ? 7.047 -7.629 4.551 1 98.5 153 SER B O 1
ATOM 2459 N N . ASP B 1 154 ? 7.648 -9.398 3.324 1 98.81 154 ASP B N 1
ATOM 2460 C CA . ASP B 1 154 ? 8.789 -8.703 2.734 1 98.81 154 ASP B CA 1
ATOM 2461 C C . ASP B 1 154 ? 8.375 -7.926 1.487 1 98.81 154 ASP B C 1
ATOM 2463 O O . ASP B 1 154 ? 7.641 -8.438 0.642 1 98.81 154 ASP B O 1
ATOM 2467 N N . LEU B 1 155 ? 8.836 -6.707 1.436 1 98.88 155 LEU B N 1
ATOM 2468 C CA . LEU B 1 155 ? 8.477 -5.797 0.355 1 98.88 155 LEU B CA 1
ATOM 2469 C C . LEU B 1 155 ? 9.633 -5.629 -0.623 1 98.88 155 LEU B C 1
ATOM 2471 O O . LEU B 1 155 ? 10.766 -5.363 -0.212 1 98.88 155 LEU B O 1
ATOM 2475 N N . TYR B 1 156 ? 9.375 -5.848 -1.902 1 98.94 156 TYR B N 1
ATOM 2476 C CA . TYR B 1 156 ? 10.312 -5.637 -3.004 1 98.94 156 TYR B CA 1
ATOM 2477 C C . TYR B 1 156 ? 9.727 -4.691 -4.043 1 98.94 156 TYR B C 1
ATOM 2479 O O . TYR B 1 156 ? 8.508 -4.684 -4.27 1 98.94 156 TYR B O 1
ATOM 2487 N N . ALA B 1 157 ? 10.609 -3.912 -4.672 1 98.94 157 ALA B N 1
ATOM 2488 C CA . ALA B 1 157 ? 10.109 -3.014 -5.707 1 98.94 157 ALA B CA 1
ATOM 2489 C C . ALA B 1 157 ? 11.172 -2.758 -6.773 1 98.94 157 ALA B C 1
ATOM 2491 O O . ALA B 1 157 ? 12.352 -3.072 -6.574 1 98.94 157 ALA B O 1
ATOM 2492 N N . ILE B 1 158 ? 10.742 -2.27 -7.879 1 98.88 158 ILE B N 1
ATOM 2493 C CA . ILE B 1 158 ? 11.57 -1.863 -9 1 98.88 158 ILE B CA 1
ATOM 2494 C C . ILE B 1 158 ? 10.977 -0.625 -9.664 1 98.88 158 ILE B C 1
ATOM 2496 O O . ILE B 1 158 ? 9.75 -0.489 -9.758 1 98.88 158 ILE B O 1
ATOM 2500 N N . LEU B 1 159 ? 11.828 0.333 -10.062 1 98.81 159 LEU B N 1
ATOM 2501 C CA . LEU B 1 159 ? 11.391 1.542 -10.75 1 98.81 159 LEU B CA 1
ATOM 2502 C C . LEU B 1 159 ? 11.617 1.422 -12.258 1 98.81 159 LEU B C 1
ATOM 2504 O O . LEU B 1 159 ? 12.477 0.657 -12.695 1 98.81 159 LEU B O 1
ATOM 2508 N N . VAL B 1 160 ? 10.914 2.184 -12.977 1 97.62 160 VAL B N 1
ATOM 2509 C CA . VAL B 1 160 ? 10.977 2.125 -14.438 1 97.62 160 VAL B CA 1
ATOM 2510 C C . VAL B 1 160 ? 12.391 2.463 -14.906 1 97.62 160 VAL B C 1
ATOM 2512 O O . VAL B 1 160 ? 12.844 1.961 -15.938 1 97.62 160 VAL B O 1
ATOM 2515 N N . ASP B 1 161 ? 13.156 3.213 -14.117 1 95.12 161 ASP B N 1
ATOM 2516 C CA . ASP B 1 161 ? 14.469 3.686 -14.523 1 95.12 161 ASP B CA 1
ATOM 2517 C C . ASP B 1 161 ? 15.578 2.809 -13.938 1 95.12 161 ASP B C 1
ATOM 2519 O O . ASP B 1 161 ? 16.766 3.133 -14.055 1 95.12 161 ASP B O 1
ATOM 2523 N N . ASP B 1 162 ? 15.203 1.794 -13.312 1 95.19 162 ASP B N 1
ATOM 2524 C CA . ASP B 1 162 ? 16.219 0.896 -12.766 1 95.19 162 ASP B CA 1
ATOM 2525 C C . ASP B 1 162 ? 16.922 0.125 -13.875 1 95.19 162 ASP B C 1
ATOM 2527 O O . ASP B 1 162 ? 16.328 -0.167 -14.914 1 95.19 162 ASP B O 1
#

InterPro domains:
  IPR000182 GNAT domain [PF13302] (4-135)
  IPR000182 GNAT domain [PS51186] (3-161)
  IPR016181 Acyl-CoA N-acyltransferase [SSF55729] (4-159)
  IPR051531 N-acetyltransferase [PTHR43792] (5-160)

Foldseek 3Di:
DDKDKDAQDLVCLVLALLACLDPVQCVFHQDDPDDSVRSSVVSVCQNVDPPQKTKIFIDDPRGRFKIKIWGDDPQAEIEIDMTGHPVCQPVCSLLVRVLVSVCCVCPVRNHFKYKYKGFPVPVSVVVSLVVSPWDWDDKAWQPDQHPVGGTIITMTMDGSVD/DDKDKDAQDLVCLVLALLACLDPVQCVFHQDDPDDSVRSSVVSVCQNVDPPQKTKIFIDDPRGRFKIKIWGDDPQAEIEIDMTGHPVCQPVCSLLVRVLVSVCCVCPVRNHFKYKYKGFPVPVSVVVSLVVSPWDWDDKAWQPDQHPVGGTIITMTMDGSVD

Secondary structure (DSSP, 8-state):
--EEEEE--GGGHHHHHHHHT-HHHHTTSSS-SPPHHHHHHHHHHHHT--TTEEEEEEEETTEEEEEEEEEEETTTEEEEEEEE-GGGTTTTHHHHHHHHHHHIIIIIS--SEEEEEE-TT-HHHHHHHHHTT-EEEEEEEEEEEETTEEEEEEEEEEETT-/--EEEEE--GGGHHHHHHHHT-HHHHTTSSS-SPPHHHHHHHHHHHHT--TTEEEEEEEETTEEEEEEEEEEETTTEEEEEEEE-GGGTTTTHHHHHHHHHHHIIIIIS--SEEEEEE-TT-HHHHHHHHHTT-EEEEEEEEEEEETTEEEEEEEEEEETT-